Protein AF-A0A2D8HK46-F1 (afdb_monomer)

Nearest PDB structures (foldseek):
  6yfr-assembly1_AA  TM=3.049E-01  e=5.863E-01  Leviviridae sp.
  8uej-assembly1_IN  TM=2.155E-01  e=6.582E-01  Caulobacter phage phiCb5
  6yf9-assembly1_AA  TM=3.287E-01  e=8.888E+00  Leviviridae sp.
  6h04-assembly1_C  TM=1.897E-01  e=7.917E+00  Homo sapiens

Sequence (219 aa):
MTADGETSIFAPSNRLPAGSLLRAKRVRVLKGIVAMQETGGDFARWINVERLGREPMTFDVVATESENAALAKSLDIEGVSDVHARGSLSRRGASGQIELTGRLTATATQACVVTLEPVSQAIDVEFTVFYTFDPGDLVIEEAEKVVGMEEPDLPELIVGSRLNLADMITEQIALALDPYPRSADAPELMDNEETLERAKQEQGVHKPFANLKDLMNKK

pLDDT: mean 77.02, std 22.99, range [28.77, 98.81]

Secondary structure (DSSP, 8-state):
---------------PPP-----------------------S---EEESTT--SSPEEEEEE--HHHHHHHHHHHTSSEEEEEEEEEEEEEETTTTEEEEEEEEEEEEEEE-TTT--EEEEEEEEEEEEEEES-GGGG--------TTPPPP-PPEE--TTEEEHHHHHHHHHHHHS-SS---TTSPP----HHHHHHHHHHS-S--TTTTHHHHHT--

Structure (mmCIF, N/CA/C/O backbone):
data_AF-A0A2D8HK46-F1
#
_entry.id   AF-A0A2D8HK46-F1
#
loop_
_atom_site.group_PDB
_atom_site.id
_atom_site.type_symbol
_atom_site.label_atom_id
_atom_site.label_alt_id
_atom_site.label_comp_id
_atom_site.label_asym_id
_atom_site.label_entity_id
_atom_site.label_seq_id
_atom_site.pdbx_PDB_ins_code
_atom_site.Cartn_x
_atom_site.Cartn_y
_atom_site.Cartn_z
_atom_site.occupancy
_atom_site.B_iso_or_equiv
_atom_site.auth_seq_id
_atom_site.auth_comp_id
_atom_site.auth_asym_id
_atom_site.auth_atom_id
_atom_site.pdbx_PDB_model_num
ATOM 1 N N . MET A 1 1 ? 49.987 -40.503 -64.692 1.00 38.31 1 MET A N 1
ATOM 2 C CA . MET A 1 1 ? 51.332 -40.324 -64.108 1.00 38.31 1 MET A CA 1
ATOM 3 C C . MET A 1 1 ? 51.099 -39.690 -62.744 1.00 38.31 1 MET A C 1
ATOM 5 O O . MET A 1 1 ? 50.661 -38.551 -62.723 1.00 38.31 1 MET A O 1
ATOM 9 N N . THR A 1 2 ? 50.915 -40.500 -61.689 1.00 35.94 2 THR A N 1
ATOM 10 C CA . THR A 1 2 ? 51.974 -40.961 -60.742 1.00 35.94 2 THR A CA 1
ATOM 11 C C . THR A 1 2 ? 52.621 -39.751 -60.056 1.00 35.94 2 THR A C 1
ATOM 13 O O . THR A 1 2 ? 53.083 -38.870 -60.767 1.00 35.94 2 THR A O 1
ATOM 16 N N . ALA A 1 3 ? 52.700 -39.596 -58.736 1.00 40.16 3 ALA A N 1
ATOM 17 C CA . ALA A 1 3 ? 52.794 -40.526 -57.604 1.00 40.16 3 ALA A CA 1
ATOM 18 C C . ALA A 1 3 ? 52.430 -39.711 -56.323 1.00 40.16 3 ALA A C 1
ATOM 20 O O . ALA A 1 3 ? 52.555 -38.487 -56.349 1.00 40.16 3 ALA A O 1
ATOM 21 N N . ASP A 1 4 ? 51.721 -40.247 -55.328 1.00 38.09 4 ASP A N 1
ATOM 22 C CA . ASP A 1 4 ? 52.190 -41.017 -54.152 1.00 38.09 4 ASP A CA 1
ATOM 23 C C . ASP A 1 4 ? 52.979 -40.222 -53.091 1.00 38.09 4 ASP A C 1
ATOM 25 O O . ASP A 1 4 ? 53.887 -39.459 -53.409 1.00 38.09 4 ASP A O 1
ATOM 29 N N . GLY A 1 5 ? 52.663 -40.512 -51.820 1.00 36.12 5 GLY A N 1
ATOM 30 C CA . GLY A 1 5 ? 53.528 -40.309 -50.647 1.00 36.12 5 GLY A CA 1
ATOM 31 C C . GLY A 1 5 ? 52.865 -39.481 -49.535 1.00 36.12 5 GLY A C 1
ATOM 32 O O . GLY A 1 5 ? 52.743 -38.273 -49.686 1.00 36.12 5 GLY A O 1
ATOM 33 N N . GLU A 1 6 ? 52.250 -40.073 -48.497 1.00 38.44 6 GLU A N 1
ATOM 34 C CA . GLU A 1 6 ? 52.899 -40.586 -47.259 1.00 38.44 6 GLU A CA 1
ATOM 35 C C . GLU A 1 6 ? 53.514 -39.456 -46.396 1.00 38.44 6 GLU A C 1
ATOM 37 O O . GLU A 1 6 ? 54.125 -38.547 -46.931 1.00 38.44 6 GLU A O 1
ATOM 42 N N . THR A 1 7 ? 53.487 -39.378 -45.062 1.00 35.53 7 THR A N 1
ATOM 43 C CA . THR A 1 7 ? 52.983 -40.170 -43.932 1.00 35.53 7 THR A CA 1
ATOM 44 C C . THR A 1 7 ? 53.196 -39.294 -42.676 1.00 35.53 7 THR A C 1
ATOM 46 O O . THR A 1 7 ? 54.184 -38.579 -42.601 1.00 35.53 7 THR A O 1
ATOM 49 N N . SER A 1 8 ? 52.246 -39.348 -41.734 1.00 36.22 8 SER A N 1
ATOM 50 C CA . SER A 1 8 ? 52.332 -39.301 -40.254 1.00 36.22 8 SER A CA 1
ATOM 51 C C . SER A 1 8 ? 53.489 -38.597 -39.482 1.00 36.22 8 SER A C 1
ATOM 53 O O . SER A 1 8 ? 54.648 -38.571 -39.872 1.00 36.22 8 SER A O 1
ATOM 55 N N . ILE A 1 9 ? 53.141 -38.288 -38.220 1.00 36.06 9 ILE A N 1
ATOM 56 C CA . ILE A 1 9 ? 53.966 -38.122 -37.002 1.00 36.06 9 ILE A CA 1
ATOM 57 C C . ILE A 1 9 ? 54.405 -36.677 -36.682 1.00 36.06 9 ILE A C 1
ATOM 59 O O . ILE A 1 9 ? 55.275 -36.125 -37.338 1.00 36.06 9 ILE A O 1
ATOM 63 N N . PHE A 1 10 ? 53.824 -36.079 -35.627 1.00 34.66 10 PHE A N 1
ATOM 64 C CA . PHE A 1 10 ? 54.515 -35.655 -34.387 1.00 34.66 10 PHE A CA 1
ATOM 65 C C . PHE A 1 10 ? 53.593 -34.791 -33.501 1.00 34.66 10 PHE A C 1
ATOM 67 O O . PHE A 1 10 ? 53.283 -33.646 -33.813 1.00 34.66 10 PHE A O 1
ATOM 74 N N . ALA A 1 11 ? 53.206 -35.336 -32.344 1.00 44.12 11 ALA A N 1
ATOM 75 C CA . ALA A 1 11 ? 52.912 -34.546 -31.149 1.00 44.12 11 ALA A CA 1
ATOM 76 C C . ALA A 1 11 ? 54.220 -34.380 -30.358 1.00 44.12 11 ALA A C 1
ATOM 78 O O . ALA A 1 11 ? 55.050 -35.294 -30.362 1.00 44.12 11 ALA A O 1
ATOM 79 N N . PRO A 1 12 ? 54.404 -33.263 -29.638 1.00 39.34 12 PRO A N 1
ATOM 80 C CA . PRO A 1 12 ? 54.491 -33.435 -28.189 1.00 39.34 12 PRO A CA 1
ATOM 81 C C . PRO A 1 12 ? 53.810 -32.326 -27.369 1.00 39.34 12 PRO A C 1
ATOM 83 O O . PRO A 1 12 ? 54.011 -31.134 -27.575 1.00 39.34 12 PRO A O 1
ATOM 86 N N . SER A 1 13 ? 53.038 -32.785 -26.380 1.00 38.62 13 SER A N 1
ATOM 87 C CA . SER A 1 13 ? 52.997 -32.315 -24.987 1.00 38.62 13 SER A CA 1
ATOM 88 C C . SER A 1 13 ? 53.655 -30.959 -24.696 1.00 38.62 13 SER A C 1
ATOM 90 O O . SER A 1 13 ? 54.875 -30.897 -24.535 1.00 38.62 13 SER A O 1
ATOM 92 N N . ASN A 1 14 ? 52.842 -29.924 -24.446 1.00 35.56 14 ASN A N 1
ATOM 93 C CA . ASN A 1 14 ? 53.301 -28.737 -23.731 1.00 35.56 14 ASN A CA 1
ATOM 94 C C . ASN A 1 14 ? 52.725 -28.709 -22.307 1.00 35.56 14 ASN A C 1
ATOM 96 O O . ASN A 1 14 ? 51.516 -28.633 -22.086 1.00 35.56 14 ASN A O 1
ATOM 100 N N . ARG A 1 15 ? 53.642 -28.838 -21.351 1.00 37.19 15 ARG A N 1
ATOM 101 C CA . ARG A 1 15 ? 53.450 -28.883 -19.903 1.00 37.19 15 ARG A CA 1
ATOM 102 C C . ARG A 1 15 ? 53.551 -27.441 -19.395 1.00 37.19 15 ARG A C 1
ATOM 104 O O . ARG A 1 15 ? 54.612 -26.839 -19.510 1.00 37.19 15 ARG A O 1
ATOM 111 N N . LEU A 1 16 ? 52.468 -26.879 -18.855 1.00 43.03 16 LEU A N 1
ATOM 112 C CA . LEU A 1 16 ? 52.499 -25.551 -18.226 1.00 43.03 16 LEU A CA 1
ATOM 113 C C . LEU A 1 16 ? 53.170 -25.627 -16.839 1.00 43.03 16 LEU A C 1
ATOM 115 O O . LEU A 1 16 ? 52.930 -26.595 -16.110 1.00 43.03 16 LEU A O 1
ATOM 119 N N . PRO A 1 17 ? 54.007 -24.644 -16.458 1.00 39.22 17 PRO A N 1
ATOM 120 C CA . PRO A 1 17 ? 54.694 -24.644 -15.174 1.00 39.22 17 PRO A CA 1
ATOM 121 C C . PRO A 1 17 ? 53.786 -24.189 -14.025 1.00 39.22 17 PRO A C 1
ATOM 123 O O . PRO A 1 17 ? 52.899 -23.350 -14.175 1.00 39.22 17 PRO A O 1
ATOM 126 N N . ALA A 1 18 ? 54.062 -24.759 -12.854 1.00 35.81 18 ALA A N 1
ATOM 127 C CA . ALA A 1 18 ? 53.462 -24.420 -11.577 1.00 35.81 18 ALA A CA 1
ATOM 128 C C . ALA A 1 18 ? 54.089 -23.153 -10.972 1.00 35.81 18 ALA A C 1
ATOM 130 O O . ALA A 1 18 ? 55.307 -22.991 -11.005 1.00 35.81 18 ALA A O 1
ATOM 131 N N . GLY A 1 19 ? 53.260 -22.334 -10.316 1.00 31.84 19 GLY A N 1
ATOM 132 C CA . GLY A 1 19 ? 53.704 -21.422 -9.260 1.00 31.84 19 GLY A CA 1
ATOM 133 C C . GLY A 1 19 ? 53.183 -19.992 -9.374 1.00 31.84 19 GLY A C 1
ATOM 134 O O . GLY A 1 19 ? 53.752 -19.188 -10.097 1.00 31.84 19 GLY A O 1
ATOM 135 N N . SER A 1 20 ? 52.144 -19.668 -8.599 1.00 33.91 20 SER A N 1
ATOM 136 C CA . SER A 1 20 ? 52.049 -18.441 -7.786 1.00 33.91 20 SER A CA 1
ATOM 137 C C . SER A 1 20 ? 50.642 -18.339 -7.192 1.00 33.91 20 SER A C 1
ATOM 139 O O . SER A 1 20 ? 49.647 -18.127 -7.883 1.00 33.91 20 SER A O 1
ATOM 141 N N . LEU A 1 21 ? 50.571 -18.564 -5.883 1.00 39.75 21 LEU A N 1
ATOM 142 C CA . LEU A 1 21 ? 49.376 -18.495 -5.055 1.00 39.75 21 LEU A CA 1
ATOM 143 C C . LEU A 1 21 ? 48.976 -17.031 -4.828 1.00 39.75 21 LEU A C 1
ATOM 145 O O . LEU A 1 21 ? 49.412 -16.411 -3.861 1.00 39.75 21 LEU A O 1
ATOM 149 N N . LEU A 1 22 ? 48.080 -16.500 -5.656 1.00 36.50 22 LEU A N 1
ATOM 150 C CA . LEU A 1 22 ? 47.255 -15.358 -5.268 1.00 36.50 22 LEU A CA 1
ATOM 151 C C . LEU A 1 22 ? 45.950 -15.905 -4.696 1.00 36.50 22 LEU A C 1
ATOM 153 O O . LEU A 1 22 ? 45.099 -16.442 -5.403 1.00 36.50 22 LEU A O 1
ATOM 157 N N . ARG A 1 23 ? 45.829 -15.821 -3.367 1.00 34.81 23 ARG A N 1
ATOM 158 C CA . ARG A 1 23 ? 44.601 -16.121 -2.628 1.00 34.81 23 ARG A CA 1
ATOM 159 C C . ARG A 1 23 ? 43.482 -15.214 -3.141 1.00 34.81 23 ARG A C 1
ATOM 161 O O . ARG A 1 23 ? 43.312 -14.103 -2.647 1.00 34.81 23 ARG A O 1
ATOM 168 N N . ALA A 1 24 ? 42.680 -15.708 -4.078 1.00 34.72 24 ALA A N 1
ATOM 169 C CA . ALA A 1 24 ? 41.354 -15.168 -4.309 1.00 34.72 24 ALA A CA 1
ATOM 170 C C . ALA A 1 24 ? 40.577 -15.341 -2.998 1.00 34.72 24 ALA A C 1
ATOM 172 O O . ALA A 1 24 ? 40.259 -16.465 -2.591 1.00 34.72 24 ALA A O 1
ATOM 173 N N . LYS A 1 25 ? 40.327 -14.235 -2.286 1.00 34.78 25 LYS A N 1
ATOM 174 C CA . LYS A 1 25 ? 39.329 -14.215 -1.218 1.00 34.78 25 LYS A CA 1
ATOM 175 C C . LYS A 1 25 ? 38.025 -14.655 -1.872 1.00 34.78 25 LYS A C 1
ATOM 177 O O . LYS A 1 25 ? 37.414 -13.895 -2.614 1.00 34.78 25 LYS A O 1
ATOM 182 N N . ARG A 1 26 ? 37.632 -15.908 -1.634 1.00 34.34 26 ARG A N 1
ATOM 183 C CA . ARG A 1 26 ? 36.284 -16.388 -1.917 1.00 34.34 26 ARG A CA 1
ATOM 184 C C . ARG A 1 26 ? 35.349 -15.481 -1.130 1.00 34.34 26 ARG A C 1
ATOM 186 O O . ARG A 1 26 ? 35.207 -15.661 0.080 1.00 34.34 26 ARG A O 1
ATOM 193 N N . VAL A 1 27 ? 34.754 -14.500 -1.803 1.00 29.61 27 VAL A N 1
ATOM 194 C CA . VAL A 1 27 ? 33.532 -13.868 -1.321 1.00 29.61 27 VAL A CA 1
ATOM 195 C C . VAL A 1 27 ? 32.532 -15.006 -1.281 1.00 29.61 27 VAL A C 1
ATOM 197 O O . VAL A 1 27 ? 32.091 -15.533 -2.301 1.00 29.61 27 VAL A O 1
ATOM 200 N N . ARG A 1 28 ? 32.321 -15.508 -0.070 1.00 30.62 28 ARG A N 1
ATOM 201 C CA . ARG A 1 28 ? 31.308 -16.500 0.220 1.00 30.62 28 ARG A CA 1
ATOM 202 C C . ARG A 1 28 ? 30.005 -15.741 0.020 1.00 30.62 28 ARG A C 1
ATOM 204 O O . ARG A 1 28 ? 29.571 -15.050 0.932 1.00 30.62 28 ARG A O 1
ATOM 211 N N . VAL A 1 29 ? 29.456 -15.798 -1.194 1.00 31.19 29 VAL A N 1
ATOM 212 C CA . VAL A 1 29 ? 28.075 -15.396 -1.449 1.00 31.19 29 VAL A CA 1
ATOM 213 C C . VAL A 1 29 ? 27.265 -16.316 -0.557 1.00 31.19 29 VAL A C 1
ATOM 215 O O . VAL A 1 29 ? 27.129 -17.513 -0.827 1.00 31.19 29 VAL A O 1
ATOM 218 N N . LEU A 1 30 ? 26.894 -15.793 0.612 1.00 31.38 30 LEU A N 1
ATOM 219 C CA . LEU A 1 30 ? 25.947 -16.436 1.492 1.00 31.38 30 LEU A CA 1
ATOM 220 C C . LEU A 1 30 ? 24.748 -16.712 0.607 1.00 31.38 30 LEU A C 1
ATOM 222 O O . LEU A 1 30 ? 24.157 -15.801 0.036 1.00 31.38 30 LEU A O 1
ATOM 226 N N . LYS A 1 31 ? 24.462 -17.999 0.443 1.00 31.70 31 LYS A N 1
ATOM 227 C CA . LYS A 1 31 ? 23.262 -18.521 -0.187 1.00 31.70 31 LYS A CA 1
ATOM 228 C C . LYS A 1 31 ? 22.091 -18.197 0.747 1.00 31.70 31 LYS A C 1
ATOM 230 O O . LYS A 1 31 ? 21.474 -19.088 1.311 1.00 31.70 31 LYS A O 1
ATOM 235 N N . GLY A 1 32 ? 21.861 -16.908 0.978 1.00 30.00 32 GLY A N 1
ATOM 236 C CA . GLY A 1 32 ? 20.582 -16.378 1.380 1.00 30.00 32 GLY A CA 1
ATOM 237 C C . GLY A 1 32 ? 19.757 -16.446 0.118 1.00 30.00 32 GLY A C 1
ATOM 238 O O . GLY A 1 32 ? 19.835 -15.574 -0.739 1.00 30.00 32 GLY A O 1
ATOM 239 N N . ILE A 1 33 ? 19.056 -17.562 -0.041 1.00 34.00 33 ILE A N 1
ATOM 240 C CA . ILE A 1 33 ? 17.848 -17.583 -0.844 1.00 34.00 33 ILE A CA 1
ATOM 241 C C . ILE A 1 33 ? 16.990 -16.490 -0.209 1.00 34.00 33 ILE A C 1
ATOM 243 O O . ILE A 1 33 ? 16.380 -16.711 0.833 1.00 34.00 33 ILE A O 1
ATOM 247 N N . VAL A 1 34 ? 17.037 -15.282 -0.776 1.00 29.56 34 VAL A N 1
ATOM 248 C CA . VAL A 1 34 ? 15.910 -14.367 -0.692 1.00 29.56 34 VAL A CA 1
ATOM 249 C C . VAL A 1 34 ? 14.817 -15.171 -1.361 1.00 29.56 34 VAL A C 1
ATOM 251 O O . VAL A 1 34 ? 14.805 -15.333 -2.581 1.00 29.56 34 VAL A O 1
ATOM 254 N N . ALA A 1 35 ? 14.008 -15.838 -0.541 1.00 28.77 35 ALA A N 1
ATOM 255 C CA . ALA A 1 35 ? 12.724 -16.303 -0.991 1.00 28.77 35 ALA A CA 1
ATOM 256 C C . ALA A 1 35 ? 12.050 -15.025 -1.475 1.00 28.77 35 ALA A C 1
ATOM 258 O O . ALA A 1 35 ? 11.643 -14.199 -0.664 1.00 28.77 35 ALA A O 1
ATOM 259 N N . MET A 1 36 ? 12.048 -14.822 -2.792 1.00 33.69 36 MET A N 1
ATOM 260 C CA . MET A 1 36 ? 11.069 -13.964 -3.421 1.00 33.69 36 MET A CA 1
ATOM 261 C C . MET A 1 36 ? 9.753 -14.642 -3.079 1.00 33.69 36 MET A C 1
ATOM 263 O O . MET A 1 36 ? 9.334 -15.593 -3.736 1.00 33.69 36 MET A O 1
ATOM 267 N N . GLN A 1 37 ? 9.198 -14.287 -1.923 1.00 35.50 37 GLN A N 1
ATOM 268 C CA . GLN A 1 37 ? 7.799 -14.532 -1.695 1.00 35.50 37 GLN A CA 1
ATOM 269 C C . GLN A 1 37 ? 7.144 -13.723 -2.800 1.00 35.50 37 GLN A C 1
ATOM 271 O O . GLN A 1 37 ? 7.335 -12.515 -2.882 1.00 35.50 37 GLN A O 1
ATOM 276 N N . GLU A 1 38 ? 6.500 -14.418 -3.727 1.00 44.34 38 GLU A N 1
ATOM 277 C CA . GLU A 1 38 ? 5.537 -13.814 -4.630 1.00 44.34 38 GLU A CA 1
ATOM 278 C C . GLU A 1 38 ? 4.463 -13.210 -3.706 1.00 44.34 38 GLU A C 1
ATOM 280 O O . GLU A 1 38 ? 3.526 -13.893 -3.302 1.00 44.34 38 GLU A O 1
ATOM 285 N N . THR A 1 39 ? 4.672 -11.974 -3.241 1.00 44.03 39 THR A N 1
ATOM 286 C CA . THR A 1 39 ? 3.767 -11.245 -2.335 1.00 44.03 39 THR A CA 1
ATOM 287 C C . THR A 1 39 ? 2.521 -10.755 -3.055 1.00 44.03 39 THR A C 1
ATOM 289 O O . THR A 1 39 ? 1.600 -10.249 -2.424 1.00 44.03 39 THR A O 1
ATOM 292 N N . GLY A 1 40 ? 2.424 -11.021 -4.358 1.00 44.97 40 GLY A N 1
ATOM 293 C CA . GLY A 1 40 ? 1.153 -11.095 -5.048 1.00 44.97 40 GLY A CA 1
ATOM 294 C C . GLY A 1 40 ? 0.381 -12.319 -4.569 1.00 44.97 40 GLY A C 1
ATOM 295 O O . GLY A 1 40 ? 0.390 -13.356 -5.230 1.00 44.97 40 GLY A O 1
ATOM 296 N N . GLY A 1 41 ? -0.319 -12.188 -3.438 1.00 56.56 41 GLY A N 1
ATOM 297 C CA . GLY A 1 41 ? -1.524 -12.978 -3.185 1.00 56.56 41 GLY A CA 1
ATOM 298 C C . GLY A 1 41 ? -2.538 -12.795 -4.325 1.00 56.56 41 GLY A C 1
ATOM 299 O O . GLY A 1 41 ? -2.213 -12.285 -5.394 1.00 56.56 41 GLY A O 1
ATOM 300 N N . ASP A 1 42 ? -3.798 -13.164 -4.113 1.00 69.62 42 ASP A N 1
ATOM 301 C CA . ASP A 1 42 ? -4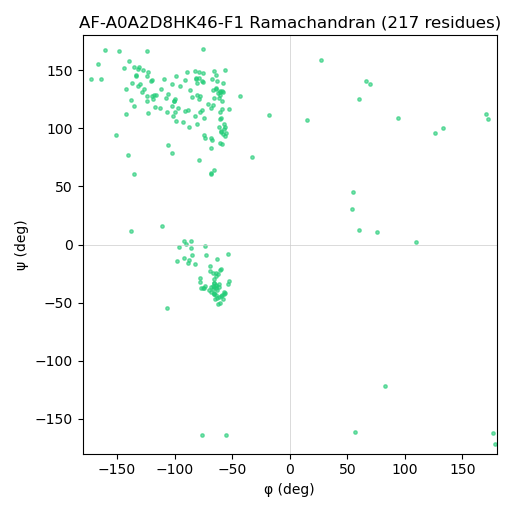.842 -13.135 -5.157 1.00 69.62 42 ASP A CA 1
ATOM 302 C C . ASP A 1 42 ? -5.026 -11.770 -5.884 1.00 69.62 42 ASP A C 1
ATOM 304 O O . ASP A 1 42 ? -5.703 -11.703 -6.909 1.00 69.62 42 ASP A O 1
ATOM 308 N N . PHE A 1 43 ? -4.373 -10.697 -5.416 1.00 81.12 43 PHE A N 1
ATOM 309 C CA . PHE A 1 43 ? -4.215 -9.397 -6.066 1.00 81.12 43 PHE A CA 1
ATOM 310 C C . PHE A 1 43 ? -2.790 -9.195 -6.629 1.00 81.12 43 PHE A C 1
ATOM 312 O O . PHE A 1 43 ? -1.939 -8.598 -5.979 1.00 81.12 43 PHE A O 1
ATOM 319 N N . ALA A 1 44 ? -2.507 -9.663 -7.850 1.00 88.06 44 ALA A N 1
ATOM 320 C CA . ALA A 1 44 ? -1.244 -9.380 -8.552 1.00 88.06 44 ALA A CA 1
ATOM 321 C C . ALA A 1 44 ? -1.493 -8.668 -9.890 1.00 88.06 44 ALA A C 1
ATOM 323 O O . ALA A 1 44 ? -2.439 -8.994 -10.617 1.00 88.06 44 ALA A O 1
ATOM 324 N N . ARG A 1 45 ? -0.643 -7.694 -10.236 1.00 91.50 45 ARG A N 1
ATOM 325 C CA . ARG A 1 45 ? -0.735 -6.873 -11.458 1.00 91.50 45 ARG A CA 1
ATOM 326 C C . ARG A 1 45 ? 0.655 -6.635 -12.052 1.00 91.50 45 ARG A C 1
ATOM 328 O O . ARG A 1 45 ? 1.239 -5.564 -11.918 1.00 91.50 45 ARG A O 1
ATOM 335 N N . TRP A 1 46 ? 1.185 -7.657 -12.718 1.00 93.12 46 TRP A N 1
ATOM 336 C CA . TRP A 1 46 ? 2.531 -7.627 -13.290 1.00 93.12 46 TRP A CA 1
ATOM 337 C C . TRP A 1 46 ? 2.615 -6.836 -14.599 1.00 93.12 46 TRP A C 1
ATOM 339 O O . TRP A 1 46 ? 1.929 -7.145 -15.574 1.00 93.12 46 TRP A O 1
ATOM 349 N N . ILE A 1 47 ? 3.550 -5.890 -14.660 1.00 92.06 47 ILE A N 1
ATOM 350 C CA . ILE A 1 47 ? 3.925 -5.144 -15.864 1.00 92.06 47 ILE A CA 1
ATOM 351 C C . ILE A 1 47 ? 5.371 -5.467 -16.209 1.00 92.06 47 ILE A C 1
ATOM 353 O O . ILE A 1 47 ? 6.255 -5.337 -15.369 1.00 92.06 47 ILE A O 1
ATOM 357 N N . ASN A 1 48 ? 5.634 -5.861 -17.458 1.00 92.31 48 ASN A N 1
ATOM 358 C CA . ASN A 1 48 ? 7.003 -5.986 -17.951 1.00 92.31 48 ASN A CA 1
ATOM 359 C C . ASN A 1 48 ? 7.535 -4.603 -18.348 1.00 92.31 48 ASN A C 1
ATOM 361 O O . ASN A 1 48 ? 7.185 -4.075 -19.404 1.00 92.31 48 ASN A O 1
ATOM 365 N N . VAL A 1 49 ? 8.391 -4.045 -17.499 1.00 91.19 49 VAL A N 1
ATOM 366 C CA . VAL A 1 49 ? 8.936 -2.690 -17.652 1.00 91.19 49 VAL A CA 1
ATOM 367 C C . VAL A 1 49 ? 10.215 -2.648 -18.488 1.00 91.19 49 VAL A C 1
ATOM 369 O O . VAL A 1 49 ? 10.566 -1.602 -19.027 1.00 91.19 49 VAL A O 1
ATOM 372 N N . GLU A 1 50 ? 10.867 -3.791 -18.713 1.00 87.12 50 GLU A N 1
ATOM 373 C CA . GLU A 1 50 ? 11.960 -3.904 -19.690 1.00 87.12 50 GLU A CA 1
ATOM 374 C C . GLU A 1 50 ? 11.463 -3.574 -21.107 1.00 87.12 50 GLU A C 1
ATOM 376 O O . GLU A 1 50 ? 12.137 -2.892 -21.879 1.00 87.12 50 GLU A O 1
ATOM 381 N N . ARG A 1 51 ? 10.228 -3.979 -21.423 1.00 86.88 51 ARG A N 1
ATOM 382 C CA . ARG A 1 51 ? 9.570 -3.718 -22.710 1.00 86.88 51 ARG A CA 1
ATOM 383 C C . ARG A 1 51 ? 8.852 -2.371 -22.784 1.00 86.88 51 ARG A C 1
ATOM 385 O O . ARG A 1 51 ? 8.222 -2.100 -23.807 1.00 86.88 51 ARG A O 1
ATOM 392 N N . LEU A 1 52 ? 8.934 -1.539 -21.743 1.00 89.94 52 LEU A N 1
ATOM 393 C CA . LEU A 1 52 ? 8.335 -0.209 -21.762 1.00 89.94 52 LEU A CA 1
ATOM 394 C C . LEU A 1 52 ? 8.969 0.624 -22.885 1.00 89.94 52 LEU A C 1
ATOM 396 O O . LEU A 1 52 ? 10.196 0.716 -22.986 1.00 89.94 52 LEU A O 1
ATOM 400 N N . GLY A 1 53 ? 8.124 1.182 -23.753 1.00 87.62 53 GLY A N 1
ATOM 401 C CA . GLY A 1 53 ? 8.543 2.002 -24.885 1.00 87.62 53 GLY A CA 1
ATOM 402 C C . GLY A 1 53 ? 8.965 3.416 -24.477 1.00 87.62 53 GLY A C 1
ATOM 403 O O . GLY A 1 53 ? 9.225 3.700 -23.311 1.00 87.62 53 GLY A O 1
ATOM 404 N N . ARG A 1 54 ? 9.046 4.313 -25.468 1.00 86.94 54 ARG A N 1
ATOM 405 C CA . ARG A 1 54 ? 9.252 5.754 -25.224 1.00 86.94 54 ARG A CA 1
ATOM 406 C C . ARG A 1 54 ? 7.976 6.461 -24.778 1.00 86.94 54 ARG A C 1
ATOM 408 O O . ARG A 1 54 ? 8.058 7.413 -24.016 1.00 86.94 54 ARG A O 1
ATOM 415 N N . GLU A 1 55 ? 6.833 5.997 -25.270 1.00 90.69 55 GLU A N 1
ATOM 416 C CA . GLU A 1 55 ? 5.535 6.535 -24.877 1.00 90.69 55 GLU A CA 1
ATOM 417 C C . GLU A 1 55 ? 5.148 6.027 -23.482 1.00 90.69 55 GLU A C 1
ATOM 419 O O . GLU A 1 55 ? 5.387 4.847 -23.188 1.00 90.69 55 GLU A O 1
ATOM 424 N N . PRO A 1 56 ? 4.538 6.875 -22.635 1.00 92.81 56 PRO A N 1
ATOM 425 C CA . PRO A 1 56 ? 4.020 6.450 -21.344 1.00 92.81 56 PRO A CA 1
ATOM 426 C C . PRO A 1 56 ? 2.986 5.324 -21.479 1.00 92.81 56 PRO A C 1
ATOM 428 O O . PRO A 1 56 ? 2.110 5.356 -22.344 1.00 92.81 56 PRO A O 1
ATOM 431 N N . MET A 1 57 ? 3.058 4.340 -20.586 1.00 95.19 57 MET A N 1
ATOM 432 C CA . MET A 1 57 ? 2.046 3.296 -20.433 1.00 95.19 57 MET A CA 1
ATOM 433 C C . MET A 1 57 ? 1.106 3.676 -19.296 1.00 95.19 57 MET A C 1
ATOM 435 O O . MET A 1 57 ? 1.530 3.751 -18.148 1.00 95.19 57 MET A O 1
ATOM 439 N N . THR A 1 58 ? -0.174 3.876 -19.589 1.00 97.00 58 THR A N 1
ATOM 440 C CA . THR A 1 58 ? -1.189 4.144 -18.561 1.00 97.00 58 THR A CA 1
ATOM 441 C C . THR A 1 58 ? -1.695 2.856 -17.917 1.00 97.00 58 THR A C 1
ATOM 443 O O . THR A 1 58 ? -1.802 1.829 -18.591 1.00 97.00 58 THR A O 1
ATOM 446 N N . PHE A 1 59 ? -2.087 2.924 -16.648 1.00 96.12 59 PHE A N 1
ATOM 447 C CA . PHE A 1 59 ? -2.778 1.845 -15.945 1.00 96.12 59 PHE A CA 1
ATOM 448 C C . PHE A 1 59 ? -4.024 2.354 -15.217 1.00 96.12 59 PHE A C 1
ATOM 450 O O . PHE A 1 59 ? -4.101 3.515 -14.812 1.00 96.12 59 PHE A O 1
ATOM 457 N N . ASP A 1 60 ? -4.985 1.450 -15.050 1.00 97.44 60 ASP A N 1
ATOM 458 C CA . ASP A 1 60 ? -6.212 1.645 -14.284 1.00 97.44 60 ASP A CA 1
ATOM 459 C C . ASP A 1 60 ? -6.528 0.327 -13.568 1.00 97.44 60 ASP A C 1
ATOM 461 O O . ASP A 1 60 ? -6.746 -0.704 -14.212 1.00 97.44 60 ASP A O 1
ATOM 465 N N . VAL A 1 61 ? -6.433 0.333 -12.241 1.00 97.38 61 VAL A N 1
ATOM 466 C CA . VAL A 1 61 ? -6.578 -0.845 -11.386 1.00 97.38 61 VAL A CA 1
ATOM 467 C C . VAL A 1 61 ? -7.687 -0.586 -10.382 1.00 97.38 61 VAL A C 1
ATOM 469 O O . VAL A 1 61 ? -7.530 0.231 -9.480 1.00 97.38 61 VAL A O 1
ATOM 472 N N . VAL A 1 62 ? -8.780 -1.331 -10.515 1.00 97.56 62 VAL A N 1
ATOM 473 C CA . VAL A 1 62 ? -9.859 -1.412 -9.524 1.00 97.56 62 VAL A CA 1
ATOM 474 C C . VAL A 1 62 ? -9.769 -2.776 -8.851 1.00 97.56 62 VAL A C 1
ATOM 476 O O . VAL A 1 62 ? -9.733 -3.797 -9.548 1.00 97.56 62 VAL A O 1
ATOM 479 N N . ALA A 1 63 ? -9.698 -2.803 -7.522 1.00 96.25 63 ALA A N 1
ATOM 480 C CA . ALA A 1 63 ? -9.678 -4.055 -6.775 1.00 96.25 63 ALA A CA 1
ATOM 481 C C . ALA A 1 63 ? -11.094 -4.625 -6.624 1.00 96.25 63 ALA A C 1
ATOM 483 O O . ALA A 1 63 ? -12.064 -3.911 -6.362 1.00 96.25 63 ALA A O 1
ATOM 484 N N . THR A 1 64 ? -11.210 -5.938 -6.779 1.00 96.38 64 THR A N 1
ATOM 485 C CA . THR A 1 64 ? -12.425 -6.692 -6.454 1.00 96.38 64 THR A CA 1
ATOM 486 C C . THR A 1 64 ? -12.588 -6.857 -4.943 1.00 96.38 64 THR A C 1
ATOM 488 O O . THR A 1 64 ? -11.655 -6.650 -4.173 1.00 96.38 64 THR A O 1
ATOM 491 N N . GLU A 1 65 ? -13.763 -7.300 -4.498 1.00 94.88 65 GLU A N 1
ATOM 492 C CA . GLU A 1 65 ? -14.024 -7.581 -3.079 1.00 94.88 65 GLU A CA 1
ATOM 493 C C . GLU A 1 65 ? -13.047 -8.614 -2.485 1.00 94.88 65 GLU A C 1
ATOM 495 O O . GLU A 1 65 ? -12.532 -8.422 -1.385 1.00 94.88 65 GLU A O 1
ATOM 500 N N . SER A 1 66 ? -12.712 -9.671 -3.234 1.00 95.38 66 SER A N 1
ATOM 501 C CA . SER A 1 66 ? -11.716 -10.662 -2.804 1.00 95.38 66 SER A CA 1
ATOM 502 C C . SER A 1 66 ? -10.306 -10.082 -2.701 1.00 95.38 66 SER A C 1
ATOM 504 O O . SER A 1 66 ? -9.549 -10.447 -1.805 1.00 95.38 66 SER A O 1
ATOM 506 N N . GLU A 1 67 ? -9.946 -9.168 -3.601 1.00 95.81 67 GLU A N 1
ATOM 507 C CA . GLU A 1 67 ? -8.634 -8.515 -3.601 1.00 95.81 67 GLU A CA 1
ATOM 508 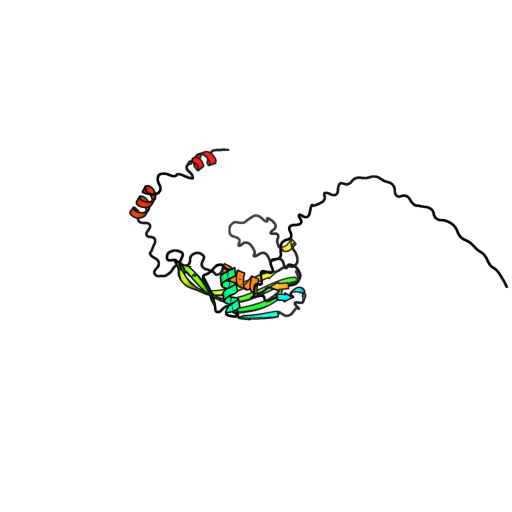C C . GLU A 1 67 ? -8.530 -7.479 -2.477 1.00 95.81 67 GLU A C 1
ATOM 510 O O . GLU A 1 67 ? -7.509 -7.413 -1.801 1.00 95.81 67 GLU A O 1
ATOM 515 N N . ASN A 1 68 ? -9.610 -6.750 -2.198 1.00 96.56 68 ASN A N 1
ATOM 516 C CA . ASN A 1 68 ? -9.739 -5.876 -1.033 1.00 96.56 68 ASN A CA 1
ATOM 517 C C . ASN A 1 68 ? -9.564 -6.648 0.285 1.00 96.56 68 ASN A C 1
ATOM 519 O O . ASN A 1 68 ? -8.828 -6.210 1.168 1.00 96.56 68 ASN A O 1
ATOM 523 N N . ALA A 1 69 ? -10.168 -7.834 0.403 1.00 95.12 69 ALA A N 1
ATOM 524 C CA . ALA A 1 69 ? -9.967 -8.703 1.561 1.00 95.12 69 ALA A CA 1
ATOM 525 C C . ALA A 1 69 ? -8.511 -9.196 1.678 1.00 95.12 69 ALA A C 1
ATOM 527 O O . ALA A 1 69 ? -7.969 -9.284 2.782 1.00 95.12 69 ALA A O 1
ATOM 528 N N . ALA A 1 70 ? -7.856 -9.493 0.550 1.00 94.62 70 ALA A N 1
ATOM 529 C CA . ALA A 1 70 ? -6.441 -9.854 0.530 1.00 94.62 70 ALA A CA 1
ATOM 530 C C . ALA A 1 70 ? -5.542 -8.679 0.957 1.00 94.62 70 ALA A C 1
ATOM 532 O O . ALA A 1 70 ? -4.624 -8.887 1.745 1.00 94.62 70 ALA A O 1
ATOM 533 N N . LEU A 1 71 ? -5.838 -7.457 0.502 1.00 95.56 71 LEU A N 1
ATOM 534 C CA . LEU A 1 71 ? -5.138 -6.233 0.905 1.00 95.56 71 LEU A CA 1
ATOM 535 C C . LEU A 1 71 ? -5.261 -5.977 2.408 1.00 95.56 71 LEU A C 1
ATOM 537 O O . LEU A 1 71 ? -4.243 -5.800 3.069 1.00 95.56 71 LEU A O 1
ATOM 541 N N . ALA A 1 72 ? -6.477 -6.026 2.959 1.00 96.31 72 ALA A N 1
ATOM 542 C CA . ALA A 1 72 ? -6.707 -5.847 4.394 1.00 96.31 72 ALA A CA 1
ATOM 543 C C . ALA A 1 72 ? -5.902 -6.853 5.230 1.00 96.31 72 ALA A C 1
ATOM 545 O O . ALA A 1 72 ? -5.269 -6.486 6.216 1.00 96.31 72 ALA A O 1
ATOM 546 N N . LYS A 1 73 ? -5.847 -8.114 4.779 1.00 95.56 73 LYS A N 1
ATOM 547 C CA . LYS A 1 73 ? -5.040 -9.159 5.415 1.00 95.56 73 LYS A CA 1
ATOM 548 C C . LYS A 1 73 ? -3.536 -8.892 5.316 1.00 95.56 73 LYS A C 1
ATOM 550 O O . LYS A 1 73 ? -2.828 -9.138 6.285 1.00 95.56 73 LYS A O 1
ATOM 555 N N . SER A 1 74 ? -3.039 -8.439 4.165 1.00 93.94 74 SER A N 1
ATOM 556 C CA . SER A 1 74 ? -1.617 -8.109 3.983 1.00 93.94 74 SER A CA 1
ATOM 557 C C . SER A 1 74 ? -1.185 -6.912 4.829 1.00 93.94 74 SER A C 1
ATOM 559 O O . SER A 1 74 ? -0.050 -6.879 5.294 1.00 93.94 74 SER A O 1
ATOM 561 N N . LEU A 1 75 ? -2.091 -5.954 5.033 1.00 95.81 75 LEU A N 1
ATOM 562 C CA . LEU A 1 75 ? -1.880 -4.749 5.836 1.00 95.81 75 LEU A CA 1
ATOM 563 C C . LEU A 1 75 ? -2.142 -4.955 7.337 1.00 95.81 75 LEU A C 1
ATOM 565 O O . LEU A 1 75 ? -1.833 -4.063 8.118 1.00 95.81 75 LEU A O 1
ATOM 569 N N . ASP A 1 76 ? -2.693 -6.108 7.732 1.00 96.00 76 ASP A N 1
ATOM 570 C CA . ASP A 1 76 ? -3.105 -6.425 9.108 1.00 96.00 76 ASP A CA 1
ATOM 571 C C . ASP A 1 76 ? -4.089 -5.397 9.705 1.00 96.00 76 ASP A C 1
ATOM 573 O O . ASP A 1 76 ? -3.950 -4.938 10.838 1.00 96.00 76 ASP A O 1
ATOM 577 N N . ILE A 1 77 ? -5.101 -5.017 8.917 1.00 97.44 77 ILE A N 1
ATOM 578 C CA . ILE A 1 77 ? -6.165 -4.084 9.318 1.00 97.44 77 ILE A CA 1
ATOM 579 C C . ILE A 1 77 ? -7.553 -4.709 9.152 1.00 97.44 77 ILE A C 1
ATOM 581 O O . ILE A 1 77 ? -7.715 -5.750 8.513 1.00 97.44 77 ILE A O 1
ATOM 585 N N . GLU A 1 78 ? -8.575 -4.079 9.735 1.00 97.56 78 GLU A N 1
ATOM 586 C CA . GLU A 1 78 ? -9.933 -4.637 9.756 1.00 97.56 78 GLU A CA 1
ATOM 587 C C . GLU A 1 78 ? -10.567 -4.708 8.365 1.00 97.56 78 GLU A C 1
ATOM 589 O O . GLU A 1 78 ? -11.313 -5.643 8.069 1.00 97.56 78 GLU A O 1
ATOM 594 N N . GLY A 1 79 ? -10.279 -3.729 7.506 1.00 97.75 79 GLY A N 1
ATOM 595 C CA . GLY A 1 79 ? -10.869 -3.680 6.179 1.00 97.75 79 GLY A CA 1
ATOM 596 C C . GLY A 1 79 ? -10.196 -2.698 5.235 1.00 97.75 79 GLY A C 1
ATOM 597 O O . GLY A 1 79 ? -9.596 -1.704 5.636 1.00 97.75 79 GLY A O 1
ATOM 598 N N . VAL A 1 80 ? -10.345 -2.993 3.949 1.00 98.12 80 VAL A N 1
ATOM 599 C CA . VAL A 1 80 ? -10.014 -2.115 2.829 1.00 98.12 80 VAL A CA 1
ATOM 600 C C . VAL A 1 80 ? -11.160 -2.228 1.834 1.00 98.12 80 VAL A C 1
ATOM 602 O O . VAL A 1 80 ? -11.690 -3.316 1.620 1.00 98.12 80 VAL A O 1
ATOM 605 N N . SER A 1 81 ? -11.574 -1.118 1.238 1.00 98.25 81 SER A N 1
ATOM 606 C CA . SER A 1 81 ? -12.620 -1.081 0.214 1.00 98.25 81 SER A CA 1
ATOM 607 C C . SER A 1 81 ? -12.372 0.049 -0.782 1.00 98.25 81 SER A C 1
ATOM 609 O O . SER A 1 81 ? -11.515 0.904 -0.560 1.00 98.25 81 SER A O 1
ATOM 611 N N . ASP A 1 82 ? -13.092 0.018 -1.905 1.00 97.81 82 ASP A N 1
ATOM 612 C CA . ASP A 1 82 ? -13.065 1.059 -2.942 1.00 97.81 82 ASP A CA 1
ATOM 613 C C . ASP A 1 82 ? -11.664 1.405 -3.482 1.00 97.81 82 ASP A C 1
ATOM 615 O O . ASP A 1 82 ? -11.407 2.536 -3.895 1.00 97.81 82 ASP A O 1
ATOM 619 N N . VAL A 1 83 ? -10.748 0.428 -3.499 1.00 98.56 83 VAL A N 1
ATOM 620 C CA . VAL A 1 83 ? -9.383 0.629 -4.000 1.00 98.56 83 VAL A CA 1
ATOM 621 C C . VAL A 1 83 ? -9.407 0.862 -5.506 1.00 98.56 83 VAL A C 1
ATOM 623 O O . VAL A 1 83 ? -9.761 -0.020 -6.297 1.00 98.56 83 VAL A O 1
ATOM 626 N N . HIS A 1 84 ? -8.962 2.053 -5.897 1.00 98.50 84 HIS A N 1
ATOM 627 C CA . HIS A 1 84 ? -8.780 2.468 -7.278 1.00 98.50 84 HIS A CA 1
ATOM 628 C C . HIS A 1 84 ? -7.445 3.188 -7.434 1.00 98.50 84 HIS A C 1
ATOM 630 O O . HIS A 1 84 ? -7.223 4.240 -6.840 1.00 98.50 84 HIS A O 1
ATOM 636 N N . ALA A 1 85 ? -6.565 2.641 -8.267 1.00 98.31 85 ALA A N 1
ATOM 637 C CA . ALA A 1 85 ? -5.291 3.254 -8.610 1.00 98.31 85 ALA A CA 1
ATOM 638 C C . ALA A 1 85 ? -5.219 3.512 -10.113 1.00 98.31 85 ALA A C 1
ATOM 640 O O . ALA A 1 85 ? -5.425 2.608 -10.927 1.00 98.31 85 ALA A O 1
ATOM 641 N N . ARG A 1 86 ? -4.896 4.746 -10.495 1.00 98.38 86 ARG A N 1
ATOM 642 C CA . ARG A 1 86 ? -4.713 5.143 -11.896 1.00 98.38 86 ARG A CA 1
ATOM 643 C C . ARG A 1 86 ? -3.451 5.952 -12.054 1.00 98.38 86 ARG A C 1
ATOM 645 O O . ARG A 1 86 ? -3.125 6.762 -11.192 1.00 98.38 86 ARG A O 1
ATOM 652 N N . GLY A 1 87 ? -2.779 5.778 -13.180 1.00 97.75 87 GLY A N 1
ATOM 653 C CA . GLY A 1 87 ? -1.512 6.451 -13.389 1.00 97.75 87 GLY A CA 1
ATOM 654 C C . GLY A 1 87 ? -0.830 6.082 -14.690 1.00 97.75 87 GLY A C 1
ATOM 655 O O . GLY A 1 87 ? -1.449 5.557 -15.621 1.00 97.75 87 GLY A O 1
ATOM 656 N N . SER A 1 88 ? 0.465 6.366 -14.748 1.00 96.94 88 SER A N 1
ATOM 657 C CA . SER A 1 88 ? 1.306 6.045 -15.889 1.00 96.94 88 SER A CA 1
ATOM 658 C C . SER A 1 88 ? 2.718 5.648 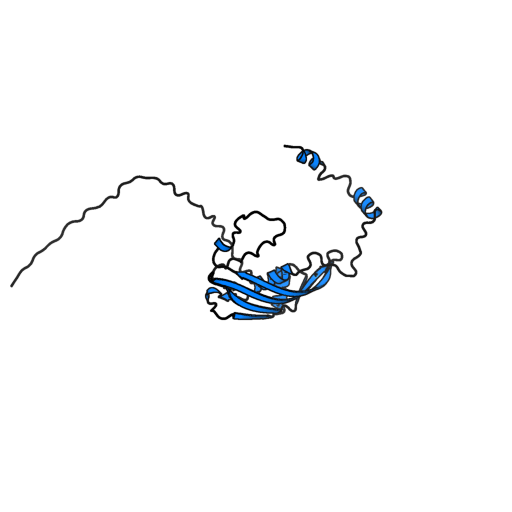-15.478 1.00 96.94 88 SER A C 1
ATOM 660 O O . SER A 1 88 ? 3.223 6.088 -14.451 1.00 96.94 88 SER A O 1
ATOM 662 N N . LEU A 1 89 ? 3.345 4.820 -16.308 1.00 96.19 89 LEU A N 1
ATOM 663 C CA . LEU A 1 89 ? 4.759 4.486 -16.249 1.00 96.19 89 LEU A CA 1
ATOM 664 C C . LEU A 1 89 ? 5.450 5.082 -17.468 1.00 96.19 89 LEU A C 1
ATOM 666 O O . LEU A 1 89 ? 4.987 4.896 -18.596 1.00 96.19 89 LEU A O 1
ATOM 670 N N . SER A 1 90 ? 6.585 5.738 -17.273 1.00 95.00 90 SER A N 1
ATOM 671 C CA . SER A 1 90 ? 7.393 6.275 -18.365 1.00 95.00 90 SER A CA 1
ATOM 672 C C . SER A 1 90 ? 8.883 6.072 -18.114 1.00 95.00 90 SER A C 1
ATOM 674 O O . SER A 1 90 ? 9.320 5.859 -16.984 1.00 95.00 90 SER A O 1
ATOM 676 N N . ARG A 1 91 ? 9.681 6.099 -19.186 1.00 93.06 91 ARG A N 1
ATOM 677 C CA . ARG A 1 91 ? 11.143 6.091 -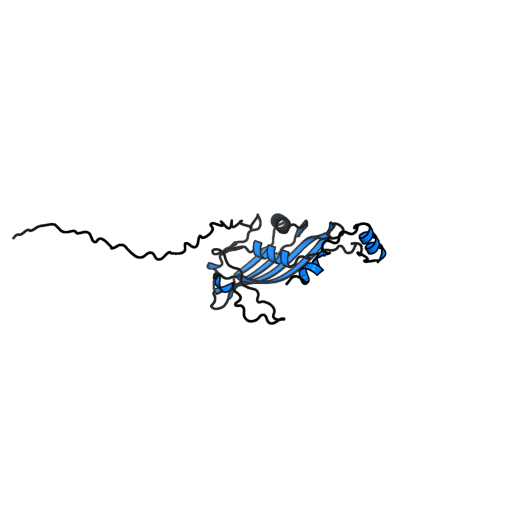19.071 1.00 93.06 91 ARG A CA 1
ATOM 678 C C . ARG A 1 91 ? 11.644 7.510 -18.856 1.00 93.06 91 ARG A C 1
ATOM 680 O O . ARG A 1 91 ? 11.378 8.387 -19.678 1.00 93.06 91 ARG A O 1
ATOM 687 N N . ARG A 1 92 ? 12.432 7.713 -17.804 1.00 86.69 92 ARG A N 1
ATOM 688 C CA . ARG A 1 92 ? 13.002 9.009 -17.452 1.00 86.69 92 ARG A CA 1
ATOM 689 C C . ARG A 1 92 ? 14.452 9.123 -17.916 1.00 86.69 92 ARG A C 1
ATOM 691 O O . ARG A 1 92 ? 15.311 8.322 -17.553 1.00 86.69 92 ARG A O 1
ATOM 698 N N . GLY A 1 93 ? 14.723 10.181 -18.681 1.00 78.06 93 GLY A N 1
ATOM 699 C CA . GLY A 1 93 ? 16.076 10.626 -19.021 1.00 78.06 93 GLY A CA 1
ATOM 700 C C . GLY A 1 93 ? 16.962 9.578 -19.707 1.00 78.06 93 GLY A C 1
ATOM 701 O O . GLY A 1 93 ? 16.494 8.599 -20.284 1.00 78.06 93 GLY A O 1
ATOM 702 N N . ALA A 1 94 ? 18.273 9.820 -19.663 1.00 73.19 94 ALA A N 1
ATOM 703 C CA . ALA A 1 94 ? 19.282 8.906 -20.200 1.00 73.19 94 ALA A CA 1
ATOM 704 C C . ALA A 1 94 ? 19.640 7.756 -19.238 1.00 73.19 94 ALA A C 1
ATOM 706 O O . ALA A 1 94 ? 20.210 6.768 -19.694 1.00 73.19 94 ALA A O 1
ATOM 707 N N . SER A 1 95 ? 19.299 7.868 -17.945 1.00 75.69 95 SER A N 1
ATOM 708 C CA . SER A 1 95 ? 19.521 6.811 -16.944 1.00 75.69 95 SER A CA 1
ATOM 709 C C . SER A 1 95 ? 18.670 5.570 -17.213 1.00 75.69 95 SER A C 1
ATOM 711 O O . SER A 1 95 ? 19.036 4.470 -16.817 1.00 75.69 95 SER A O 1
ATOM 713 N N . GLY A 1 96 ? 17.542 5.725 -17.916 1.00 83.00 96 GLY A N 1
ATOM 714 C CA . GLY A 1 96 ? 16.637 4.618 -18.214 1.00 83.00 96 GLY A CA 1
ATOM 715 C C . GLY A 1 96 ? 15.790 4.178 -17.018 1.00 83.00 96 GLY A C 1
ATOM 716 O O . GLY A 1 96 ? 15.122 3.146 -17.125 1.00 83.00 96 GLY A O 1
ATOM 717 N N . GLN A 1 97 ? 15.793 4.964 -15.933 1.00 91.38 97 GLN A N 1
ATOM 718 C CA . GLN A 1 97 ? 14.909 4.793 -14.781 1.00 91.38 97 GLN A CA 1
ATOM 719 C C . GLN A 1 97 ? 13.443 4.819 -15.219 1.00 91.38 97 GLN A C 1
ATOM 721 O O . GLN A 1 97 ? 13.075 5.459 -16.211 1.00 91.38 97 GLN A O 1
ATOM 726 N N . ILE A 1 98 ? 12.610 4.099 -14.480 1.00 94.19 98 ILE A N 1
ATOM 727 C CA . ILE A 1 98 ? 11.170 4.064 -14.689 1.00 94.19 98 ILE A CA 1
ATOM 728 C C . ILE A 1 98 ? 10.536 4.989 -13.663 1.00 94.19 98 ILE A C 1
ATOM 730 O O . ILE A 1 98 ? 10.737 4.828 -12.467 1.00 94.19 98 ILE A O 1
ATOM 734 N N . GLU A 1 99 ? 9.777 5.958 -14.142 1.00 94.94 99 GLU A N 1
ATOM 735 C CA . GLU A 1 99 ? 8.967 6.835 -13.310 1.00 94.94 99 GLU A CA 1
ATOM 736 C C . GLU A 1 99 ? 7.523 6.345 -13.362 1.00 94.94 99 GLU A C 1
ATOM 738 O O . GLU A 1 99 ? 6.949 6.210 -14.447 1.00 94.94 99 GLU A O 1
ATOM 743 N N . LEU A 1 100 ? 6.961 6.059 -12.192 1.00 96.12 100 LEU A N 1
ATOM 744 C CA . LEU A 1 100 ? 5.577 5.663 -11.996 1.00 96.12 100 LEU A CA 1
ATOM 745 C C . LEU A 1 100 ? 4.867 6.783 -11.237 1.00 96.12 100 LEU A C 1
ATOM 747 O O . LEU A 1 100 ? 5.224 7.094 -10.107 1.00 96.12 100 LEU A O 1
ATOM 751 N N . THR A 1 101 ? 3.864 7.389 -11.860 1.00 97.12 101 THR A N 1
ATOM 752 C CA . THR A 1 101 ? 3.061 8.468 -11.269 1.00 97.12 101 THR A CA 1
ATOM 753 C C . THR A 1 101 ? 1.598 8.084 -11.275 1.00 97.12 101 THR A C 1
ATOM 755 O O . THR A 1 101 ? 1.139 7.377 -12.178 1.00 97.12 101 THR A O 1
ATOM 758 N N . GLY A 1 102 ? 0.839 8.554 -10.294 1.00 97.81 102 GLY A N 1
ATOM 759 C CA . GLY A 1 102 ? -0.583 8.265 -10.255 1.00 97.81 102 GLY A CA 1
ATOM 760 C C . GLY A 1 102 ? -1.306 8.834 -9.052 1.00 97.81 102 GLY A C 1
ATOM 761 O O . GLY A 1 102 ? -0.763 9.615 -8.277 1.00 97.81 102 GLY A O 1
ATOM 762 N N . ARG A 1 103 ? -2.565 8.422 -8.937 1.00 98.56 103 ARG A N 1
ATOM 763 C CA . ARG A 1 103 ? -3.452 8.721 -7.822 1.00 98.56 103 ARG A CA 1
ATOM 764 C C . ARG A 1 103 ? -4.115 7.439 -7.347 1.00 98.56 103 ARG A C 1
ATOM 766 O O . ARG A 1 103 ? -4.567 6.630 -8.164 1.00 98.56 103 ARG A O 1
ATOM 773 N N . LEU A 1 104 ? -4.168 7.277 -6.035 1.00 98.69 104 LEU A N 1
ATOM 774 C CA . LEU A 1 104 ? -4.781 6.161 -5.335 1.00 98.69 104 LEU A CA 1
ATOM 775 C C . LEU A 1 104 ? -5.925 6.693 -4.477 1.00 98.69 104 LEU A C 1
ATOM 777 O O . LEU A 1 104 ? -5.732 7.608 -3.679 1.00 98.69 104 LEU A O 1
ATOM 781 N N . THR A 1 105 ? -7.097 6.081 -4.615 1.00 98.81 105 THR A N 1
ATOM 782 C CA . THR A 1 105 ? -8.210 6.255 -3.682 1.00 98.81 105 THR A CA 1
ATOM 783 C C . THR A 1 105 ? -8.581 4.922 -3.055 1.00 98.81 105 THR A C 1
ATOM 785 O O . THR A 1 105 ? -8.570 3.904 -3.746 1.00 98.81 105 THR A O 1
ATOM 788 N N . ALA A 1 106 ? -8.915 4.926 -1.769 1.00 98.56 106 ALA A N 1
ATOM 789 C CA . ALA A 1 106 ? -9.402 3.759 -1.039 1.00 98.56 106 ALA A CA 1
ATOM 790 C C . ALA A 1 106 ? -10.138 4.200 0.234 1.00 98.56 106 ALA A C 1
ATOM 792 O O . ALA A 1 106 ? -9.997 5.337 0.680 1.00 98.56 106 ALA A O 1
ATOM 793 N N . THR A 1 107 ? -10.863 3.282 0.861 1.00 98.69 107 THR A N 1
ATOM 794 C CA . THR A 1 107 ? -11.349 3.435 2.235 1.00 98.69 107 THR A CA 1
ATOM 795 C C . THR A 1 107 ? -10.712 2.349 3.090 1.00 98.69 107 THR A C 1
ATOM 797 O O . THR A 1 107 ? -10.925 1.161 2.839 1.00 98.69 107 THR A O 1
ATOM 800 N N . ALA A 1 108 ? -9.930 2.746 4.091 1.00 98.44 108 ALA A N 1
ATOM 801 C CA . ALA A 1 108 ? -9.335 1.844 5.069 1.00 98.44 108 ALA A CA 1
ATOM 802 C C . ALA A 1 108 ? -10.168 1.830 6.354 1.00 98.44 108 ALA A C 1
ATOM 804 O O . ALA A 1 108 ? -10.719 2.853 6.761 1.00 98.44 108 ALA A O 1
ATOM 805 N N . THR A 1 109 ? -10.253 0.676 7.004 1.00 98.44 109 THR A N 1
ATOM 806 C CA . THR A 1 109 ? -10.894 0.513 8.308 1.00 98.44 109 THR A CA 1
ATOM 807 C C . THR A 1 109 ? -9.894 -0.105 9.275 1.00 98.44 109 THR A C 1
ATOM 809 O O . THR A 1 109 ? -9.345 -1.177 9.014 1.00 98.44 109 THR A O 1
ATOM 812 N N . GLN A 1 110 ? -9.648 0.581 10.386 1.00 98.12 110 GLN A N 1
ATOM 813 C CA . GLN A 1 110 ? -8.729 0.161 11.439 1.00 98.12 110 GLN A CA 1
ATOM 814 C C . GLN A 1 110 ? -9.429 0.193 12.797 1.00 98.12 110 GLN A C 1
ATOM 816 O O . GLN A 1 110 ? -10.290 1.037 13.039 1.00 98.12 110 GLN A O 1
ATOM 821 N N . ALA A 1 111 ? -9.005 -0.675 13.712 1.00 97.38 111 ALA A N 1
ATOM 822 C CA . ALA A 1 111 ? -9.467 -0.634 15.091 1.00 97.38 111 ALA A CA 1
ATOM 823 C C . ALA A 1 111 ? -8.965 0.641 15.786 1.00 97.38 111 ALA A C 1
ATOM 825 O O . ALA A 1 111 ? -7.775 0.962 15.737 1.00 97.38 111 ALA A O 1
ATOM 826 N N . CYS A 1 112 ? -9.852 1.349 16.485 1.00 96.50 112 CYS A N 1
ATOM 827 C CA . CYS A 1 112 ? -9.477 2.490 17.306 1.00 96.50 112 CYS A CA 1
ATOM 828 C C . CYS A 1 112 ? -8.448 2.076 18.366 1.00 96.50 112 CYS A C 1
ATOM 830 O O . CYS A 1 112 ? -8.689 1.150 19.138 1.00 96.50 112 CYS A O 1
ATOM 832 N N . VAL A 1 113 ? -7.355 2.830 18.506 1.00 95.19 113 VAL A N 1
ATOM 833 C CA . VAL A 1 113 ? -6.294 2.523 19.488 1.00 95.19 113 VAL A CA 1
ATOM 834 C C . VAL A 1 113 ? -6.745 2.586 20.956 1.00 95.19 113 VAL A C 1
ATOM 836 O O . VAL A 1 113 ? -6.011 2.146 21.837 1.00 95.19 113 VAL A O 1
ATOM 839 N N . VAL A 1 114 ? -7.932 3.141 21.233 1.00 93.25 114 VAL A N 1
ATOM 840 C CA . VAL A 1 114 ? -8.502 3.270 22.585 1.00 93.25 114 VAL A CA 1
ATOM 841 C C . VAL A 1 114 ? -9.644 2.281 22.812 1.00 93.25 114 VAL A C 1
ATOM 843 O O . VAL A 1 114 ? -9.621 1.537 23.789 1.00 93.25 114 VAL A O 1
ATOM 846 N N . THR A 1 115 ? -10.655 2.287 21.939 1.00 93.75 115 THR A N 1
ATOM 847 C CA . THR A 1 115 ? -11.895 1.515 22.134 1.00 93.75 115 THR A CA 1
ATOM 848 C C . THR A 1 115 ? -11.907 0.187 21.384 1.00 93.75 115 THR A C 1
ATOM 850 O O . THR A 1 115 ? -12.748 -0.657 21.678 1.00 93.75 115 THR A O 1
ATOM 853 N N . LEU A 1 116 ? -10.979 -0.004 20.438 1.00 94.81 116 LEU A N 1
ATOM 854 C CA . LEU A 1 116 ? -10.974 -1.086 19.447 1.00 94.81 116 LEU A CA 1
ATOM 855 C C . LEU A 1 116 ? -12.207 -1.103 18.531 1.00 94.81 116 LEU A C 1
ATOM 857 O O . LEU A 1 116 ? -12.430 -2.080 17.826 1.00 94.81 116 LEU A O 1
ATOM 861 N N . GLU A 1 117 ? -13.012 -0.040 18.524 1.00 95.56 117 GLU A N 1
ATOM 862 C CA . GLU A 1 117 ? -14.119 0.088 17.579 1.00 95.56 117 GLU A CA 1
ATOM 863 C C . GLU A 1 117 ? -13.602 0.438 16.176 1.00 95.56 117 GLU A C 1
ATOM 865 O O . GLU A 1 117 ? -12.615 1.175 16.071 1.00 95.56 117 GLU A O 1
ATOM 870 N N . PRO A 1 118 ? -14.273 -0.020 15.106 1.00 97.31 118 PRO A N 1
ATOM 871 C CA . PRO A 1 118 ? -13.871 0.281 13.737 1.00 97.31 118 PRO A CA 1
ATOM 872 C C . PRO A 1 118 ? -13.885 1.782 13.431 1.00 97.31 118 PRO A C 1
ATOM 874 O O . PRO A 1 118 ? -14.896 2.464 13.609 1.00 97.31 118 PRO A O 1
ATOM 877 N N . VAL A 1 119 ? -12.779 2.289 12.894 1.00 98.12 119 VAL A N 1
ATOM 878 C CA . VAL A 1 119 ? -12.619 3.665 12.415 1.00 98.12 119 VAL A CA 1
ATOM 879 C C . VAL A 1 119 ? -12.305 3.629 10.929 1.00 98.12 119 VAL A C 1
ATOM 881 O O . VAL A 1 119 ? -11.366 2.965 10.498 1.00 98.12 119 VAL A O 1
ATOM 884 N N . SER A 1 120 ? -13.105 4.348 10.142 1.00 97.75 120 SER A N 1
ATOM 885 C CA . SER A 1 120 ? -12.915 4.457 8.695 1.00 97.75 120 SER A CA 1
ATOM 886 C C . SER A 1 120 ? -12.123 5.709 8.328 1.00 97.75 120 SER A C 1
ATOM 888 O O . SER A 1 120 ? -12.420 6.800 8.812 1.00 97.75 120 SER A O 1
ATOM 890 N N . GLN A 1 121 ? -11.169 5.552 7.417 1.00 97.88 121 GLN A N 1
ATOM 891 C CA . GLN A 1 121 ? -10.355 6.614 6.843 1.00 97.88 121 GLN A CA 1
ATOM 892 C C . GLN A 1 121 ? -10.488 6.589 5.318 1.00 97.88 121 GLN A C 1
ATOM 894 O O . GLN A 1 121 ? -10.268 5.559 4.681 1.00 97.88 121 GLN A O 1
ATOM 899 N N . ALA A 1 122 ? -10.808 7.740 4.728 1.00 98.50 122 ALA A N 1
ATOM 900 C CA . ALA A 1 122 ? -10.705 7.927 3.286 1.00 98.50 122 ALA A CA 1
ATOM 901 C C . ALA A 1 122 ? -9.247 8.220 2.908 1.00 98.50 122 ALA A C 1
ATOM 903 O O . ALA A 1 122 ? -8.619 9.114 3.477 1.00 98.50 122 ALA A O 1
ATOM 904 N N . ILE A 1 123 ? -8.730 7.476 1.938 1.00 98.56 123 ILE A N 1
ATOM 905 C CA . ILE A 1 123 ? -7.410 7.658 1.342 1.00 98.56 123 ILE A CA 1
ATOM 906 C C . ILE A 1 123 ? -7.608 8.267 -0.040 1.00 98.56 123 ILE A C 1
ATOM 908 O O . ILE A 1 123 ? -8.393 7.765 -0.845 1.00 98.56 123 ILE A O 1
ATOM 912 N N . ASP A 1 124 ? -6.884 9.347 -0.299 1.00 98.50 124 ASP A N 1
ATOM 913 C CA . ASP A 1 124 ? -6.853 10.049 -1.574 1.00 98.50 124 ASP A CA 1
ATOM 914 C C . ASP A 1 124 ? -5.482 10.710 -1.719 1.00 98.50 124 ASP A C 1
ATOM 916 O O . ASP A 1 124 ? -5.237 11.785 -1.168 1.00 98.50 124 ASP A O 1
ATOM 920 N N . VAL A 1 125 ? -4.561 10.012 -2.382 1.00 98.19 125 VAL A N 1
ATOM 921 C CA . VAL A 1 125 ? -3.153 10.412 -2.464 1.00 98.19 125 VAL A CA 1
ATOM 922 C C . VAL A 1 125 ? -2.661 10.387 -3.901 1.00 98.19 125 VAL A C 1
ATOM 924 O O . VAL A 1 125 ? -2.963 9.471 -4.669 1.00 98.19 125 VAL A O 1
ATOM 927 N N . GLU A 1 126 ? -1.883 11.401 -4.263 1.00 98.19 126 GLU A N 1
ATOM 928 C CA . GLU A 1 126 ? -1.044 11.383 -5.457 1.00 98.19 126 GLU A CA 1
ATOM 929 C C . GLU A 1 126 ? 0.332 10.835 -5.075 1.00 98.19 126 GLU A C 1
ATOM 931 O O . GLU A 1 126 ? 0.845 11.138 -3.999 1.00 98.19 126 GLU A O 1
ATOM 936 N N . PHE A 1 127 ? 0.930 10.028 -5.946 1.00 95.88 127 PHE A N 1
ATOM 937 C CA . PHE A 1 127 ? 2.224 9.402 -5.694 1.00 95.88 127 PHE A CA 1
ATOM 938 C C . PHE A 1 127 ? 3.135 9.501 -6.914 1.00 95.88 127 PHE A C 1
ATOM 940 O O . PHE A 1 127 ? 2.688 9.557 -8.065 1.00 95.88 127 PHE A O 1
ATOM 947 N N . THR A 1 128 ? 4.437 9.492 -6.647 1.00 95.44 128 THR A N 1
ATOM 948 C CA . THR A 1 128 ? 5.495 9.336 -7.644 1.00 95.44 128 THR A CA 1
ATOM 949 C C . THR A 1 128 ? 6.539 8.391 -7.075 1.00 95.44 128 THR A C 1
ATOM 951 O O . THR A 1 128 ? 7.065 8.641 -5.999 1.00 95.44 128 THR A O 1
ATOM 954 N N . VAL A 1 129 ? 6.830 7.313 -7.795 1.00 94.25 129 VAL A N 1
ATOM 955 C CA . VAL A 1 129 ? 7.820 6.308 -7.405 1.00 94.25 129 VAL A CA 1
ATOM 956 C C . VAL A 1 129 ? 8.802 6.131 -8.551 1.00 94.25 129 VAL A C 1
ATOM 958 O O . VAL A 1 129 ? 8.413 6.016 -9.719 1.00 94.25 129 VAL A O 1
ATOM 961 N N . PHE A 1 130 ? 10.088 6.117 -8.223 1.00 93.75 130 PHE A N 1
ATOM 962 C CA . PHE A 1 130 ? 11.147 5.864 -9.188 1.00 93.75 130 PHE A CA 1
ATOM 963 C C . PHE A 1 130 ? 11.645 4.439 -9.032 1.00 93.75 130 PHE A C 1
ATOM 965 O O . PHE A 1 130 ? 11.866 3.974 -7.924 1.00 93.75 130 PHE A O 1
ATOM 972 N N . TYR A 1 131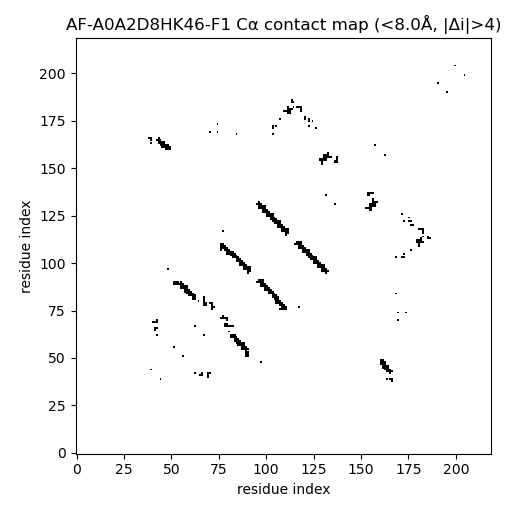 ? 11.879 3.768 -10.150 1.00 93.81 131 TYR A N 1
ATOM 973 C CA . TYR A 1 131 ? 12.471 2.443 -10.181 1.00 93.81 131 TYR A CA 1
ATOM 974 C C . TYR A 1 131 ? 13.721 2.437 -11.059 1.00 93.81 131 TYR A C 1
ATOM 976 O O . TYR A 1 131 ? 13.781 3.099 -12.101 1.00 93.81 131 TYR A O 1
ATOM 984 N N . THR A 1 132 ? 14.715 1.644 -10.679 1.00 92.75 132 THR A N 1
ATOM 985 C CA . THR A 1 132 ? 15.985 1.502 -11.393 1.00 92.75 132 THR A CA 1
ATOM 986 C C . THR A 1 132 ? 16.356 0.038 -11.601 1.00 92.75 132 THR A C 1
ATOM 988 O O . THR A 1 132 ? 16.001 -0.835 -10.815 1.00 92.75 132 THR A O 1
ATOM 991 N N . PHE A 1 133 ? 17.091 -0.243 -12.674 1.00 90.38 133 PHE A N 1
ATOM 992 C CA . PHE A 1 133 ? 17.741 -1.540 -12.880 1.00 90.38 133 PHE A CA 1
ATOM 993 C C . PHE A 1 133 ? 19.174 -1.568 -12.333 1.00 90.38 133 PHE A C 1
ATOM 995 O O . PHE A 1 133 ? 19.771 -2.643 -12.274 1.00 90.38 133 PHE A O 1
ATOM 1002 N N . ASP A 1 134 ? 19.738 -0.410 -11.980 1.00 89.94 134 ASP A N 1
ATOM 1003 C CA . ASP A 1 134 ? 21.117 -0.281 -11.518 1.00 89.94 134 ASP A CA 1
ATOM 1004 C C . ASP A 1 134 ? 21.165 -0.201 -9.982 1.00 89.94 134 ASP A C 1
ATOM 1006 O O . ASP A 1 134 ? 20.714 0.788 -9.405 1.00 89.94 134 ASP A O 1
ATOM 1010 N N . PRO A 1 135 ? 21.738 -1.199 -9.285 1.00 85.94 135 PRO A N 1
ATOM 1011 C CA . PRO A 1 135 ? 21.932 -1.133 -7.838 1.00 85.94 135 PRO A CA 1
ATOM 1012 C C . PRO A 1 135 ? 22.808 0.041 -7.376 1.00 85.94 135 PRO A C 1
ATOM 1014 O O . PRO A 1 135 ? 22.753 0.405 -6.203 1.00 85.94 135 PRO A O 1
ATOM 1017 N N . GLY A 1 136 ? 23.636 0.612 -8.259 1.00 85.06 136 GLY A N 1
ATOM 1018 C CA . GLY A 1 136 ? 24.452 1.790 -7.964 1.00 85.06 136 GLY A CA 1
ATOM 1019 C C . GLY A 1 136 ? 23.624 3.043 -7.674 1.00 85.06 136 GLY A C 1
ATOM 1020 O O . GLY A 1 136 ? 24.062 3.880 -6.890 1.00 85.06 136 GLY A O 1
ATOM 1021 N N . ASP A 1 137 ? 22.407 3.127 -8.216 1.00 83.56 137 ASP A N 1
ATOM 1022 C CA . ASP A 1 137 ? 21.484 4.249 -7.999 1.00 83.56 137 ASP A CA 1
ATOM 1023 C C . ASP A 1 137 ? 20.862 4.258 -6.587 1.00 83.56 137 ASP A C 1
ATOM 1025 O O . ASP A 1 137 ? 20.197 5.221 -6.214 1.00 83.56 137 ASP A O 1
ATOM 1029 N N . LEU A 1 138 ? 21.064 3.200 -5.790 1.00 81.44 138 LEU A N 1
ATOM 1030 C CA . LEU A 1 138 ? 20.542 3.079 -4.420 1.00 81.44 138 LEU A CA 1
ATOM 1031 C C . LEU A 1 138 ? 21.452 3.726 -3.364 1.00 81.44 138 LEU A C 1
ATOM 1033 O O . LEU A 1 138 ? 21.155 3.672 -2.171 1.00 81.44 138 LEU A O 1
ATOM 1037 N N . VAL A 1 139 ? 22.610 4.251 -3.765 1.00 76.81 139 VAL A N 1
ATOM 1038 C CA . VAL A 1 139 ? 23.631 4.752 -2.842 1.00 76.81 139 VAL A CA 1
ATOM 1039 C C . VAL A 1 139 ? 23.574 6.274 -2.789 1.00 76.81 139 VAL A C 1
ATOM 1041 O O . VAL A 1 139 ? 23.834 6.948 -3.782 1.00 76.81 139 VAL A O 1
ATOM 1044 N N . ILE A 1 140 ? 23.301 6.823 -1.605 1.00 67.31 140 ILE A N 1
ATOM 1045 C CA . ILE A 1 140 ? 23.541 8.240 -1.316 1.00 67.31 140 ILE A CA 1
ATOM 1046 C C . ILE A 1 140 ? 25.024 8.361 -0.961 1.00 67.31 140 ILE A C 1
ATOM 1048 O O . ILE A 1 140 ? 25.452 7.850 0.075 1.00 67.31 140 ILE A O 1
ATOM 1052 N N . GLU A 1 141 ? 25.832 8.995 -1.815 1.00 63.81 141 GLU A N 1
ATOM 1053 C CA . GLU A 1 141 ? 27.174 9.400 -1.386 1.00 63.81 141 GLU A CA 1
ATOM 1054 C C . GLU A 1 141 ? 27.026 10.362 -0.200 1.00 63.81 141 GLU A C 1
ATOM 1056 O O . GLU A 1 141 ? 26.210 11.280 -0.261 1.00 63.81 141 GLU A O 1
ATOM 1061 N N . GLU A 1 142 ? 27.781 10.136 0.885 1.00 55.97 142 GLU A N 1
ATOM 1062 C CA . GLU A 1 142 ? 27.791 10.962 2.104 1.00 55.97 142 GLU A CA 1
ATOM 1063 C C . GLU A 1 142 ? 28.336 12.377 1.814 1.00 55.97 142 GLU A C 1
ATOM 1065 O O . GLU A 1 142 ? 29.388 12.785 2.303 1.00 55.97 142 GLU A O 1
ATOM 1070 N N . ALA A 1 143 ? 27.641 13.156 0.991 1.00 52.78 143 ALA A N 1
ATOM 1071 C CA . ALA A 1 143 ? 27.808 14.592 0.941 1.00 52.78 143 ALA A CA 1
ATOM 1072 C C . ALA A 1 143 ? 27.201 15.146 2.234 1.00 52.78 143 ALA A C 1
ATOM 1074 O O . ALA A 1 143 ? 26.046 14.867 2.547 1.00 52.78 143 ALA A O 1
ATOM 1075 N N . GLU A 1 144 ? 28.035 15.843 3.009 1.00 50.28 144 GLU A N 1
ATOM 1076 C CA . GLU A 1 144 ? 27.763 16.465 4.309 1.00 50.28 144 GLU A CA 1
ATOM 1077 C C . GLU A 1 144 ? 26.266 16.642 4.606 1.00 50.28 144 GLU A C 1
ATOM 1079 O O . GLU A 1 144 ? 25.597 17.455 3.972 1.00 50.28 144 GLU A O 1
ATOM 1084 N N . LYS A 1 145 ? 25.740 15.882 5.581 1.00 50.59 145 LYS A N 1
ATOM 1085 C CA . LYS A 1 145 ? 24.361 16.020 6.076 1.00 50.59 145 LYS A CA 1
ATOM 1086 C C . LYS A 1 145 ? 24.122 17.457 6.545 1.00 50.59 145 LYS A C 1
ATOM 1088 O O . LYS A 1 145 ? 24.396 17.806 7.694 1.00 50.59 145 LYS A O 1
ATOM 1093 N N . VAL A 1 146 ? 23.603 18.294 5.656 1.00 58.12 146 VAL A N 1
ATOM 1094 C CA . VAL A 1 146 ? 23.101 19.621 5.994 1.00 58.12 146 VAL A CA 1
ATOM 1095 C C . VAL A 1 146 ? 21.748 19.421 6.664 1.00 58.12 146 VAL A C 1
ATOM 1097 O O . VAL A 1 146 ? 20.802 18.919 6.061 1.00 58.12 146 VAL A O 1
ATOM 1100 N N . VAL A 1 147 ? 21.658 19.796 7.939 1.00 60.47 147 VAL A N 1
ATOM 1101 C CA . VAL A 1 147 ? 20.403 19.760 8.696 1.00 60.47 147 VAL A CA 1
ATOM 1102 C C . VAL A 1 147 ? 19.375 20.648 7.985 1.00 60.47 147 VAL A C 1
ATOM 1104 O O . VAL A 1 147 ? 19.581 21.856 7.880 1.00 60.47 147 VAL A O 1
ATOM 1107 N N . GLY A 1 148 ? 18.280 20.049 7.509 1.00 59.94 148 GLY A N 1
ATOM 1108 C CA . GLY A 1 148 ? 17.160 20.754 6.874 1.00 59.94 148 GLY A CA 1
ATOM 1109 C C . GLY A 1 148 ? 16.998 20.551 5.363 1.00 59.94 148 GLY A C 1
ATOM 1110 O O . GLY A 1 148 ? 16.088 21.147 4.796 1.00 59.94 148 GLY A O 1
ATOM 1111 N N . MET A 1 149 ? 17.832 19.734 4.708 1.00 65.19 149 MET A N 1
ATOM 1112 C CA . MET A 1 149 ? 17.532 19.239 3.358 1.00 65.19 149 MET A CA 1
ATOM 1113 C C . MET A 1 149 ? 16.683 17.968 3.441 1.00 65.19 149 MET A C 1
ATOM 1115 O O . MET A 1 149 ? 16.996 17.071 4.221 1.00 65.19 149 MET A O 1
ATOM 1119 N N . GLU A 1 150 ? 15.616 17.914 2.645 1.00 65.31 150 GLU A N 1
ATOM 1120 C CA . GLU A 1 150 ? 14.817 16.704 2.447 1.00 65.31 150 GLU A CA 1
ATOM 1121 C C . GLU A 1 150 ? 15.691 15.657 1.746 1.00 65.31 150 GLU A C 1
ATOM 1123 O O . GLU A 1 150 ? 16.346 15.962 0.742 1.00 65.31 150 GLU A O 1
ATOM 1128 N N . GLU A 1 151 ? 15.795 14.464 2.338 1.00 68.81 151 GLU A N 1
ATOM 1129 C CA . GLU A 1 151 ? 16.557 13.373 1.731 1.00 68.81 151 GLU A CA 1
ATOM 1130 C C . GLU A 1 151 ? 15.868 12.994 0.408 1.00 68.81 151 GLU A C 1
ATOM 1132 O O . GLU A 1 151 ? 14.641 12.908 0.365 1.00 68.81 151 GLU A O 1
ATOM 1137 N N . PRO A 1 152 ? 16.618 12.831 -0.695 1.00 67.19 152 PRO A N 1
ATOM 1138 C CA . PRO A 1 152 ? 16.014 12.467 -1.967 1.00 67.19 152 PRO A CA 1
ATOM 1139 C C . PRO A 1 152 ? 15.388 11.073 -1.868 1.00 67.19 152 PRO A C 1
ATOM 1141 O O . PRO A 1 152 ? 16.047 10.146 -1.395 1.00 67.19 152 PRO A O 1
ATOM 1144 N N . ASP A 1 153 ? 14.163 10.919 -2.381 1.00 77.06 153 ASP A N 1
ATOM 1145 C CA . ASP A 1 153 ? 13.551 9.601 -2.566 1.00 77.06 153 ASP A CA 1
ATOM 1146 C C . ASP A 1 153 ? 14.428 8.770 -3.504 1.00 77.06 153 ASP A C 1
ATOM 1148 O O . ASP A 1 153 ? 14.550 9.041 -4.707 1.00 77.06 153 ASP A O 1
ATOM 1152 N N . LEU A 1 154 ? 15.091 7.772 -2.925 1.00 86.31 154 LEU A N 1
ATOM 1153 C CA . LEU A 1 154 ? 15.908 6.836 -3.675 1.00 86.31 154 LEU A CA 1
ATOM 1154 C C . LEU A 1 154 ? 15.016 5.969 -4.566 1.00 86.31 154 LEU A C 1
ATOM 1156 O O . LEU A 1 154 ? 13.938 5.558 -4.137 1.00 86.31 154 LEU A O 1
ATOM 1160 N N . PRO A 1 155 ? 15.460 5.645 -5.791 1.00 90.44 155 PRO A N 1
ATOM 1161 C CA . PRO A 1 155 ? 14.710 4.737 -6.636 1.00 90.44 155 PRO A CA 1
ATOM 1162 C C . PRO A 1 155 ? 14.684 3.331 -6.029 1.00 90.44 155 PRO A C 1
ATOM 1164 O O . PRO A 1 155 ? 15.647 2.876 -5.418 1.00 90.44 155 PRO A O 1
ATOM 1167 N N . GLU A 1 156 ? 13.609 2.598 -6.272 1.00 91.75 156 GLU A N 1
ATOM 1168 C CA . GLU A 1 156 ? 13.489 1.191 -5.922 1.00 91.75 156 GLU A CA 1
ATOM 1169 C C . GLU A 1 156 ? 14.158 0.290 -6.966 1.00 91.75 156 GLU A C 1
ATOM 1171 O O . GLU A 1 156 ? 14.084 0.520 -8.177 1.00 91.75 156 GLU A O 1
ATOM 1176 N N . LEU A 1 157 ? 14.796 -0.790 -6.515 1.00 91.31 157 LEU A N 1
ATOM 1177 C CA . LEU A 1 157 ? 15.454 -1.727 -7.420 1.00 91.31 157 LEU A CA 1
ATOM 1178 C C . LEU A 1 157 ? 14.449 -2.676 -8.081 1.00 91.31 157 LEU A C 1
ATOM 1180 O O . LEU A 1 157 ? 13.761 -3.451 -7.419 1.00 91.31 157 LEU A O 1
ATOM 1184 N N . ILE A 1 158 ? 14.458 -2.710 -9.410 1.00 90.75 158 ILE A N 1
ATOM 1185 C CA . ILE A 1 158 ? 13.698 -3.676 -10.199 1.00 90.75 158 ILE A CA 1
ATOM 1186 C C . ILE A 1 158 ? 14.431 -5.016 -10.175 1.00 90.75 158 ILE A C 1
ATOM 1188 O O . ILE A 1 158 ? 15.512 -5.169 -10.749 1.00 90.75 158 ILE A O 1
ATOM 1192 N N . VAL A 1 159 ? 13.816 -6.028 -9.564 1.00 85.44 159 VAL A N 1
ATOM 1193 C CA . VAL A 1 159 ? 14.327 -7.402 -9.614 1.00 85.44 159 VAL A CA 1
ATOM 1194 C C . VAL A 1 159 ? 13.757 -8.118 -10.839 1.00 85.44 159 VAL A C 1
ATOM 1196 O O . VAL A 1 159 ? 12.556 -8.350 -10.963 1.00 85.44 159 VAL A O 1
ATOM 1199 N N . GLY A 1 160 ? 14.636 -8.491 -11.771 1.00 87.62 160 GLY A N 1
ATOM 1200 C CA . GLY A 1 160 ? 14.242 -9.130 -13.025 1.00 87.62 160 GLY A CA 1
ATOM 1201 C C . GLY A 1 160 ? 13.799 -8.105 -14.067 1.00 87.62 160 GLY A C 1
ATOM 1202 O O . GLY A 1 160 ? 14.589 -7.256 -14.464 1.00 87.62 160 GLY A O 1
ATOM 1203 N N . SER A 1 161 ? 12.564 -8.211 -14.561 1.00 88.56 161 SER A N 1
ATOM 1204 C CA . SER A 1 161 ? 12.056 -7.345 -15.642 1.00 88.56 161 SER A CA 1
ATOM 1205 C C . SER A 1 161 ? 10.624 -6.861 -15.440 1.00 88.56 161 SER A C 1
ATOM 1207 O O . SER A 1 161 ? 9.997 -6.354 -16.378 1.00 88.56 161 SER A O 1
ATOM 1209 N N . ARG A 1 162 ? 10.067 -7.049 -14.238 1.00 91.06 162 ARG A N 1
ATOM 1210 C CA . ARG A 1 162 ? 8.654 -6.791 -13.965 1.00 91.06 162 ARG A CA 1
ATOM 1211 C C . ARG A 1 162 ? 8.455 -5.996 -12.686 1.00 91.06 162 ARG A C 1
ATOM 1213 O O . ARG A 1 162 ? 9.173 -6.206 -11.719 1.00 91.06 162 ARG A O 1
ATOM 1220 N N . LEU A 1 163 ? 7.438 -5.144 -12.703 1.00 92.50 163 LEU A N 1
ATOM 1221 C CA . LEU A 1 163 ? 6.878 -4.498 -11.521 1.00 92.50 163 LEU A CA 1
ATOM 1222 C C . LEU A 1 163 ? 5.503 -5.085 -11.235 1.00 92.50 163 LEU A C 1
ATOM 1224 O O . LEU A 1 163 ? 4.750 -5.367 -12.171 1.00 92.50 163 LEU A O 1
ATOM 1228 N N . ASN A 1 164 ? 5.174 -5.253 -9.961 1.00 93.62 164 ASN A N 1
ATOM 1229 C CA . ASN A 1 164 ? 3.833 -5.605 -9.528 1.00 93.62 164 ASN A CA 1
ATOM 1230 C C . ASN A 1 164 ? 3.134 -4.344 -9.018 1.00 93.62 164 ASN A C 1
ATOM 1232 O O . ASN A 1 164 ? 3.484 -3.825 -7.962 1.00 93.62 164 ASN A O 1
ATOM 1236 N N . LEU A 1 165 ? 2.126 -3.858 -9.745 1.00 94.69 165 LEU A N 1
ATOM 1237 C CA . LEU A 1 165 ? 1.376 -2.681 -9.299 1.00 94.69 165 LEU A CA 1
ATOM 1238 C C . LEU A 1 165 ? 0.626 -2.931 -7.990 1.00 94.69 165 LEU A C 1
ATOM 1240 O O . LEU A 1 165 ? 0.347 -1.978 -7.279 1.00 94.69 165 LEU A O 1
ATOM 1244 N N . ALA A 1 166 ? 0.292 -4.182 -7.668 1.00 93.62 166 ALA A N 1
ATOM 1245 C CA . ALA A 1 166 ? -0.398 -4.489 -6.423 1.00 93.62 166 ALA A CA 1
ATOM 1246 C C . ALA A 1 166 ? 0.486 -4.261 -5.190 1.00 93.62 166 ALA A C 1
ATOM 1248 O O . ALA A 1 166 ? -0.019 -3.768 -4.185 1.00 93.62 166 ALA A O 1
ATOM 1249 N N . ASP A 1 167 ? 1.788 -4.553 -5.279 1.00 93.31 167 ASP A N 1
ATOM 1250 C CA . ASP A 1 167 ? 2.730 -4.280 -4.186 1.00 93.31 167 ASP A CA 1
ATOM 1251 C C . ASP A 1 167 ? 2.842 -2.764 -3.966 1.00 93.31 167 ASP A C 1
ATOM 1253 O O . ASP A 1 167 ? 2.632 -2.294 -2.852 1.00 93.31 167 ASP A O 1
ATOM 1257 N N . MET A 1 168 ? 3.014 -1.992 -5.048 1.00 94.81 168 MET A N 1
ATOM 1258 C CA . MET A 1 168 ? 3.016 -0.523 -4.995 1.00 94.81 168 MET A CA 1
ATOM 1259 C C . MET A 1 168 ? 1.713 0.031 -4.404 1.00 94.81 168 MET A C 1
ATOM 1261 O O . MET A 1 168 ? 1.753 0.866 -3.510 1.00 94.81 168 MET A O 1
ATOM 1265 N N . ILE A 1 169 ? 0.545 -0.456 -4.840 1.00 96.88 169 ILE A N 1
ATOM 1266 C CA . ILE A 1 169 ? -0.751 -0.031 -4.280 1.00 96.88 169 ILE A CA 1
ATOM 1267 C C . ILE A 1 169 ? -0.814 -0.332 -2.780 1.00 96.88 169 ILE A C 1
ATOM 1269 O O . ILE A 1 169 ? -1.253 0.516 -2.010 1.00 96.88 169 ILE A O 1
ATOM 1273 N N . THR A 1 170 ? -0.369 -1.519 -2.366 1.00 96.62 170 THR A N 1
ATOM 1274 C CA . THR A 1 170 ? -0.358 -1.927 -0.954 1.00 96.62 170 THR A CA 1
ATOM 1275 C C . THR A 1 170 ? 0.522 -0.996 -0.126 1.00 96.62 170 THR A C 1
ATOM 1277 O O . THR A 1 170 ? 0.097 -0.528 0.927 1.00 96.62 170 THR A O 1
ATOM 1280 N N . GLU A 1 171 ? 1.716 -0.677 -0.619 1.00 95.81 171 GLU A N 1
ATOM 1281 C CA . GLU A 1 171 ? 2.643 0.244 0.031 1.00 95.81 171 GLU A CA 1
ATOM 1282 C C . GLU A 1 171 ? 2.076 1.662 0.131 1.00 95.81 171 GLU A C 1
ATOM 1284 O O . GLU A 1 171 ? 2.097 2.253 1.206 1.00 95.81 171 GLU A O 1
ATOM 1289 N N . GLN A 1 172 ? 1.491 2.187 -0.947 1.00 97.62 172 GLN A N 1
ATOM 1290 C CA . GLN A 1 172 ? 0.883 3.520 -0.932 1.00 97.62 172 GLN A CA 1
ATOM 1291 C C . GLN A 1 172 ? -0.315 3.601 0.023 1.00 97.62 172 GLN A C 1
ATOM 1293 O O . GLN A 1 172 ? -0.491 4.620 0.690 1.00 97.62 172 GLN A O 1
ATOM 1298 N N . ILE A 1 173 ? -1.114 2.532 0.150 1.00 98.00 173 ILE A N 1
ATOM 1299 C CA . ILE A 1 173 ? -2.144 2.453 1.196 1.00 98.00 173 ILE A CA 1
ATOM 1300 C C . ILE A 1 173 ? -1.475 2.502 2.569 1.00 98.00 173 ILE A C 1
ATOM 1302 O O . ILE A 1 173 ? -1.856 3.339 3.378 1.00 98.00 173 ILE A O 1
ATOM 1306 N N . ALA A 1 174 ? -0.471 1.655 2.818 1.00 97.56 174 ALA A N 1
ATOM 1307 C CA . ALA A 1 174 ? 0.215 1.573 4.106 1.00 97.56 174 ALA A CA 1
ATOM 1308 C C . ALA A 1 174 ? 0.816 2.917 4.547 1.00 97.56 174 ALA A C 1
ATOM 1310 O O . ALA A 1 174 ? 0.676 3.295 5.708 1.00 97.56 174 ALA A O 1
ATOM 1311 N N . LEU A 1 175 ? 1.440 3.654 3.623 1.00 96.50 175 LEU A N 1
ATOM 1312 C CA . LEU A 1 175 ? 2.006 4.982 3.873 1.00 96.50 175 LEU A CA 1
ATOM 1313 C C . LEU A 1 175 ? 0.938 6.034 4.200 1.00 96.50 175 LEU A C 1
ATOM 1315 O O . LEU A 1 175 ? 1.219 6.984 4.927 1.00 96.50 175 LEU A O 1
ATOM 1319 N N . ALA A 1 176 ? -0.274 5.876 3.666 1.00 97.69 176 ALA A N 1
ATOM 1320 C CA . ALA A 1 176 ? -1.377 6.804 3.879 1.00 97.69 176 ALA A CA 1
ATOM 1321 C C . ALA A 1 176 ? -2.209 6.505 5.140 1.00 97.69 176 ALA A C 1
ATOM 1323 O O . ALA A 1 176 ? -3.011 7.356 5.532 1.00 97.69 176 ALA A O 1
ATOM 1324 N N . LEU A 1 177 ? -2.065 5.329 5.764 1.00 97.81 177 LEU A N 1
ATOM 1325 C CA . LEU A 1 177 ? -2.829 4.961 6.963 1.00 97.81 177 LEU A CA 1
ATOM 1326 C C . LEU A 1 177 ? -2.519 5.893 8.141 1.00 97.81 177 LEU A C 1
ATOM 1328 O O . LEU A 1 177 ? -1.365 6.246 8.391 1.00 97.81 177 LEU A O 1
ATOM 1332 N N . ASP A 1 178 ? -3.549 6.239 8.914 1.00 96.38 178 ASP A N 1
ATOM 1333 C CA . ASP A 1 178 ? -3.372 6.852 10.227 1.00 96.38 178 ASP A CA 1
ATOM 1334 C C . ASP A 1 178 ? -2.713 5.820 11.164 1.00 96.38 178 ASP A C 1
ATOM 1336 O O . ASP A 1 178 ? -3.275 4.742 11.398 1.00 96.38 178 ASP A O 1
ATOM 1340 N N . PRO A 1 179 ? -1.521 6.102 11.721 1.00 95.38 179 PRO A N 1
ATOM 1341 C CA . PRO A 1 179 ? -0.869 5.186 12.651 1.00 95.38 179 PRO A CA 1
ATOM 1342 C C . PRO A 1 179 ? -1.594 5.081 14.001 1.00 95.38 179 PRO A C 1
ATOM 1344 O O . PRO A 1 179 ? -1.354 4.130 14.748 1.00 95.38 179 PRO A O 1
ATOM 1347 N N . TYR A 1 180 ? -2.463 6.037 14.346 1.00 95.62 180 TYR A N 1
ATOM 1348 C CA . TYR A 1 180 ? -3.168 6.089 15.627 1.00 95.62 180 TYR A CA 1
ATOM 1349 C C . TYR A 1 180 ? -4.655 6.432 15.455 1.00 95.62 180 TYR A C 1
ATOM 1351 O O . TYR A 1 180 ? -5.117 7.418 16.041 1.00 95.62 180 TYR A O 1
ATOM 1359 N N . PRO A 1 181 ? -5.432 5.606 14.730 1.00 95.81 181 PRO A N 1
ATOM 1360 C CA . PRO A 1 181 ? -6.832 5.888 14.447 1.00 95.81 181 PRO A CA 1
ATOM 1361 C C . PRO A 1 181 ? -7.633 5.993 15.748 1.00 95.81 181 PRO A C 1
ATOM 1363 O O . PRO A 1 181 ? -7.551 5.138 16.643 1.00 95.81 181 PRO A O 1
ATOM 1366 N N . ARG A 1 182 ? -8.429 7.057 15.874 1.00 94.38 182 ARG A N 1
ATOM 1367 C CA . ARG A 1 182 ? -9.270 7.311 17.050 1.00 94.38 182 ARG A CA 1
ATOM 1368 C C . ARG A 1 182 ? -10.711 7.579 16.651 1.00 94.38 182 ARG A C 1
ATOM 1370 O O . ARG A 1 182 ? -10.975 8.415 15.793 1.00 94.38 182 ARG A O 1
ATOM 1377 N N . SER A 1 183 ? -11.633 6.886 17.317 1.00 91.94 183 SER A N 1
ATOM 1378 C CA . SER A 1 183 ? -13.057 7.209 17.249 1.00 91.94 183 SER A CA 1
ATOM 1379 C C . SER A 1 183 ? -13.293 8.601 17.837 1.00 91.94 183 SER A C 1
ATOM 1381 O O . SER A 1 183 ? -12.636 8.988 18.804 1.00 91.94 183 SER A O 1
ATOM 1383 N N . ALA A 1 184 ? -14.254 9.338 17.281 1.00 88.50 184 ALA A N 1
ATOM 1384 C CA . ALA A 1 184 ? -14.682 10.621 17.835 1.00 88.50 184 ALA A CA 1
ATOM 1385 C C . ALA A 1 184 ? -15.274 10.478 19.250 1.00 88.50 184 ALA A C 1
ATOM 1387 O O . ALA A 1 184 ? -15.217 11.420 20.035 1.00 88.50 184 ALA A O 1
ATOM 1388 N N . ASP A 1 185 ? -15.793 9.291 19.576 1.00 87.06 185 ASP A N 1
ATOM 1389 C CA . ASP A 1 185 ? -16.346 8.952 20.888 1.00 87.06 185 ASP A CA 1
ATOM 1390 C C . ASP A 1 185 ? -15.290 8.369 21.846 1.00 87.06 185 ASP A C 1
ATOM 1392 O O . ASP A 1 185 ? -15.606 8.016 22.986 1.00 87.06 185 ASP A O 1
ATOM 1396 N N . ALA A 1 186 ? -14.029 8.242 21.407 1.00 85.50 186 ALA A N 1
ATOM 1397 C CA . ALA A 1 186 ? -12.967 7.736 22.262 1.00 85.50 186 ALA A CA 1
ATOM 1398 C C . ALA A 1 186 ? -12.777 8.680 23.464 1.00 85.50 186 ALA A C 1
ATOM 1400 O O . ALA A 1 186 ? -12.637 9.892 23.273 1.00 85.50 186 ALA A O 1
ATOM 1401 N N . PRO A 1 187 ? -12.747 8.156 24.704 1.00 82.25 187 PRO A N 1
ATOM 1402 C CA . PRO A 1 187 ? -12.559 8.990 25.879 1.00 82.25 187 PRO A CA 1
ATOM 1403 C C . PRO A 1 187 ? -11.235 9.747 25.771 1.00 82.25 187 PRO A C 1
ATOM 1405 O O . PRO A 1 187 ? -10.191 9.153 25.484 1.00 82.25 187 PRO A O 1
ATOM 1408 N N . GLU A 1 188 ? -11.269 11.056 26.028 1.00 77.19 188 GLU A N 1
ATOM 1409 C CA . GLU A 1 188 ? -10.039 11.819 26.198 1.00 77.19 188 GLU A CA 1
ATOM 1410 C C . GLU A 1 188 ? -9.252 11.206 27.355 1.00 77.19 188 GLU A C 1
ATOM 1412 O O . GLU A 1 188 ? -9.738 11.092 28.485 1.00 77.19 188 GLU A O 1
ATOM 1417 N N . LEU A 1 189 ? -8.013 10.808 27.068 1.00 68.38 189 LEU A N 1
ATOM 1418 C CA . LEU A 1 189 ? -7.038 10.521 28.106 1.00 68.38 189 LEU A CA 1
ATOM 1419 C C . LEU A 1 189 ? -6.728 11.856 28.780 1.00 68.38 189 LEU A C 1
ATOM 1421 O O . LEU A 1 189 ? -5.888 12.624 28.323 1.00 68.38 189 LEU A O 1
ATOM 1425 N N . MET A 1 190 ? -7.490 12.181 29.821 1.00 58.44 190 MET A N 1
ATOM 1426 C CA . MET A 1 190 ? -7.182 13.325 30.656 1.00 58.44 190 MET A CA 1
ATOM 1427 C C . MET A 1 190 ? -5.996 12.940 31.531 1.00 58.44 190 MET A C 1
ATOM 1429 O O . MET A 1 190 ? -6.136 12.158 32.475 1.00 58.44 190 MET A O 1
ATOM 1433 N N . ASP A 1 191 ? -4.843 13.530 31.237 1.00 59.41 191 ASP A N 1
ATOM 1434 C CA . ASP A 1 191 ? -3.650 13.515 32.080 1.00 59.41 191 ASP A CA 1
ATOM 1435 C C . AS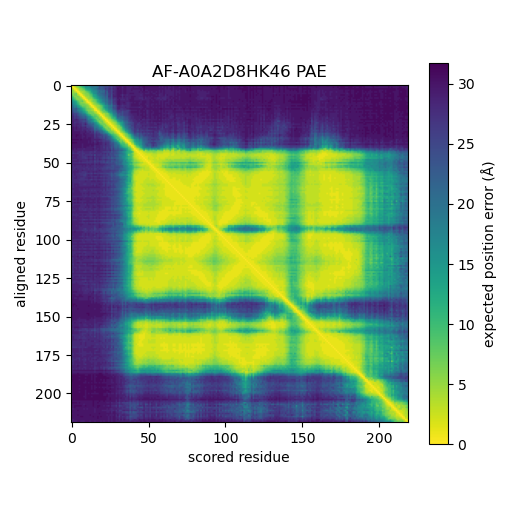P A 1 191 ? -3.912 14.335 33.356 1.00 59.41 191 ASP A C 1
ATOM 1437 O O . ASP A 1 191 ? -3.290 15.368 33.602 1.00 59.41 191 ASP A O 1
ATOM 1441 N N . ASN A 1 192 ? -4.898 13.946 34.164 1.00 62.84 192 ASN A N 1
ATOM 1442 C CA . ASN A 1 192 ? -5.119 14.600 35.442 1.00 62.84 192 ASN A CA 1
ATOM 1443 C C . ASN A 1 192 ? -4.142 14.035 36.484 1.00 62.84 192 ASN A C 1
ATOM 1445 O O . ASN A 1 192 ? -3.790 12.850 36.471 1.00 62.84 192 ASN A O 1
ATOM 1449 N N . GLU A 1 193 ? -3.672 14.912 37.376 1.00 64.19 193 GLU A N 1
ATOM 1450 C CA . GLU A 1 193 ? -2.682 14.572 38.410 1.00 64.19 193 GLU A CA 1
ATOM 1451 C C . GLU A 1 193 ? -3.108 13.356 39.238 1.00 64.19 193 GLU A C 1
ATOM 1453 O O . GLU A 1 193 ? -2.267 12.565 39.650 1.00 64.19 193 GLU A O 1
ATOM 1458 N N . GLU A 1 194 ? -4.411 13.160 39.419 1.00 66.88 194 GLU A N 1
ATOM 1459 C CA . GLU A 1 194 ? -4.978 12.044 40.169 1.00 66.88 194 GLU A CA 1
ATOM 1460 C C . GLU A 1 194 ? -4.767 10.690 39.465 1.00 66.88 194 GLU A C 1
ATOM 1462 O O . GLU A 1 194 ? -4.391 9.707 40.105 1.00 66.88 194 GLU A O 1
ATOM 1467 N N . THR A 1 195 ? -4.925 10.635 38.138 1.00 68.75 195 THR A N 1
ATOM 1468 C CA . THR A 1 195 ? -4.678 9.427 37.331 1.00 68.75 195 THR A CA 1
ATOM 1469 C C . THR A 1 195 ? -3.186 9.104 37.267 1.00 68.75 195 THR A C 1
ATOM 1471 O O . THR A 1 195 ? -2.796 7.942 37.398 1.00 68.75 195 THR A O 1
ATOM 1474 N N . LEU A 1 196 ? -2.336 10.130 37.150 1.00 66.75 196 LEU A N 1
ATOM 1475 C CA . LEU A 1 196 ? -0.879 9.984 37.194 1.00 66.75 196 LEU A CA 1
ATOM 1476 C C . LEU A 1 196 ? -0.391 9.515 38.570 1.00 66.75 196 LEU A C 1
ATOM 1478 O O . LEU A 1 196 ? 0.464 8.636 38.642 1.00 66.75 196 LEU A O 1
ATOM 1482 N N . GLU A 1 197 ? -0.925 10.059 39.664 1.00 69.25 197 GLU A N 1
ATOM 1483 C CA . GLU A 1 197 ? -0.580 9.619 41.019 1.00 69.25 197 GLU A CA 1
ATOM 1484 C C . GLU A 1 197 ? -1.065 8.197 41.304 1.00 69.25 197 GLU A C 1
ATOM 1486 O O . GLU A 1 197 ? -0.315 7.406 41.877 1.00 69.25 197 GLU A O 1
ATOM 1491 N N . ARG A 1 198 ? -2.255 7.809 40.829 1.00 68.06 198 ARG A N 1
ATOM 1492 C CA . ARG A 1 198 ? -2.725 6.422 40.955 1.00 68.06 198 ARG A CA 1
ATOM 1493 C C . ARG A 1 198 ? -1.839 5.451 40.172 1.00 68.06 198 ARG A C 1
ATOM 1495 O O . ARG A 1 198 ? -1.430 4.431 40.719 1.00 68.06 198 ARG A O 1
ATOM 1502 N N . ALA A 1 199 ? 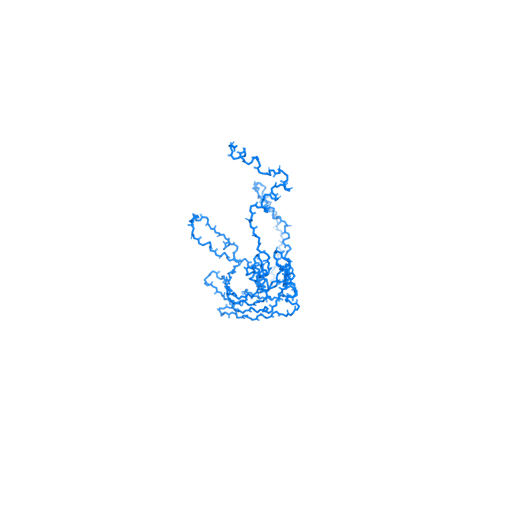-1.447 5.804 38.946 1.00 65.62 199 ALA A N 1
ATOM 1503 C CA . ALA A 1 199 ? -0.515 5.007 38.147 1.00 65.62 199 ALA A CA 1
ATOM 1504 C C . ALA A 1 199 ? 0.882 4.901 38.793 1.00 65.62 199 ALA A C 1
ATOM 1506 O O . ALA A 1 199 ? 1.477 3.824 38.785 1.00 65.62 199 ALA A O 1
ATOM 1507 N N . LYS A 1 200 ? 1.396 5.978 39.409 1.00 66.69 200 LYS A N 1
ATOM 1508 C CA . LYS A 1 200 ? 2.658 5.962 40.181 1.00 66.69 200 LYS A CA 1
ATOM 1509 C C . LYS A 1 200 ? 2.575 5.089 41.435 1.00 66.69 200 LYS A C 1
ATOM 1511 O O . LYS A 1 200 ? 3.585 4.518 41.839 1.00 66.69 200 LYS A O 1
ATOM 1516 N N . GLN A 1 201 ? 1.406 5.013 42.069 1.00 66.12 201 GLN A N 1
ATOM 1517 C CA . GLN A 1 201 ? 1.181 4.182 43.255 1.00 66.12 201 GLN A CA 1
ATOM 1518 C C . GLN A 1 201 ? 1.018 2.697 42.896 1.00 66.12 201 GLN A C 1
ATOM 1520 O O . GLN A 1 201 ? 1.525 1.842 43.621 1.00 66.12 201 GLN A O 1
ATOM 1525 N N . GLU A 1 202 ? 0.358 2.385 41.776 1.00 63.97 202 GLU A N 1
ATOM 1526 C CA . GLU A 1 202 ? 0.159 1.016 41.276 1.00 63.97 202 GLU A CA 1
ATOM 1527 C C . GLU A 1 202 ? 1.433 0.429 40.644 1.00 63.97 202 GLU A C 1
ATOM 1529 O O . GLU A 1 202 ? 1.753 -0.743 40.857 1.00 63.97 202 GLU A O 1
ATOM 1534 N N . GLN A 1 203 ? 2.219 1.243 39.932 1.00 60.00 203 GLN A N 1
ATOM 1535 C CA . GLN A 1 203 ? 3.568 0.887 39.493 1.00 60.00 203 GLN A CA 1
ATOM 1536 C C . GLN A 1 203 ? 4.544 1.048 40.662 1.00 60.00 203 GLN A C 1
ATOM 1538 O O . GLN A 1 203 ? 5.345 1.982 40.703 1.00 60.00 203 GLN A O 1
ATOM 1543 N N . GLY A 1 204 ? 4.474 0.137 41.639 1.00 59.66 204 GLY A N 1
ATOM 1544 C CA . GLY A 1 204 ? 5.435 0.084 42.740 1.00 59.66 204 GLY A CA 1
ATOM 1545 C C . GLY A 1 204 ? 6.857 0.284 42.212 1.00 59.66 204 GLY A C 1
ATOM 1546 O O . GLY A 1 204 ? 7.228 -0.377 41.250 1.00 59.66 204 GLY A O 1
ATOM 1547 N N . VAL A 1 205 ? 7.590 1.236 42.809 1.00 60.56 205 VAL A N 1
ATOM 1548 C CA . VAL A 1 205 ? 8.840 1.882 42.347 1.00 60.56 205 VAL A CA 1
ATOM 1549 C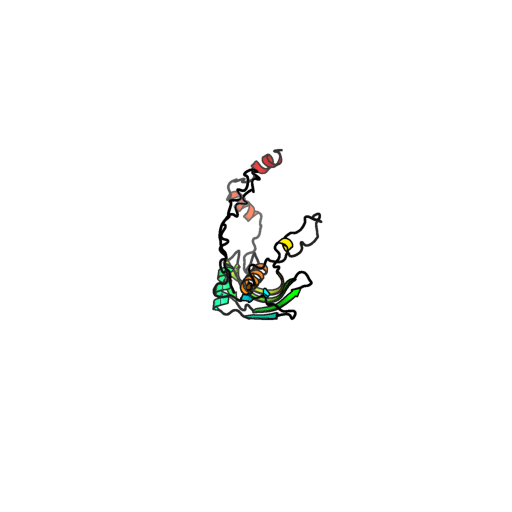 C . VAL A 1 205 ? 9.764 0.971 41.521 1.00 60.56 205 VAL A C 1
ATOM 1551 O O . VAL A 1 205 ? 10.818 0.532 41.979 1.00 60.56 205 VAL A O 1
ATOM 1554 N N . HIS A 1 206 ? 9.409 0.714 40.267 1.00 64.69 206 HIS A N 1
ATOM 1555 C CA . HIS A 1 206 ? 10.261 0.024 39.320 1.00 64.69 206 HIS A CA 1
ATOM 1556 C C . HIS A 1 206 ? 10.898 1.119 38.481 1.00 64.69 206 HIS A C 1
ATOM 1558 O O . HIS A 1 206 ? 10.236 1.780 37.687 1.00 64.69 206 HIS A O 1
ATOM 1564 N N . LYS A 1 207 ? 12.185 1.376 38.727 1.00 73.38 207 LYS A N 1
ATOM 1565 C CA . LYS A 1 207 ? 12.964 2.410 38.038 1.00 73.38 207 LYS A CA 1
ATOM 1566 C C . LYS A 1 207 ? 13.851 1.746 36.972 1.00 73.38 207 LYS A C 1
ATOM 1568 O O . LYS A 1 207 ? 15.046 1.577 37.222 1.00 73.38 207 LYS A O 1
ATOM 1573 N N . PRO A 1 208 ? 13.311 1.374 35.792 1.00 73.06 208 PRO A N 1
ATOM 1574 C CA . PRO A 1 208 ? 14.052 0.637 34.762 1.00 73.06 208 PRO A CA 1
ATOM 1575 C C . PRO A 1 208 ? 15.278 1.400 34.237 1.00 73.06 208 PRO A C 1
ATOM 1577 O O . PRO A 1 208 ? 16.231 0.788 33.769 1.00 73.06 208 PRO A O 1
ATOM 1580 N N . PHE A 1 209 ? 15.293 2.728 34.388 1.00 78.50 209 PHE A N 1
ATOM 1581 C CA . PHE A 1 209 ? 16.385 3.603 33.957 1.00 78.50 209 PHE A CA 1
ATOM 1582 C C . PHE A 1 209 ? 17.169 4.236 35.119 1.00 78.50 209 PHE A C 1
ATOM 1584 O O . PHE A 1 209 ? 17.915 5.188 34.901 1.00 78.50 209 PHE A O 1
ATOM 1591 N N . ALA A 1 210 ? 17.038 3.728 36.356 1.00 78.25 210 ALA A N 1
ATOM 1592 C CA . ALA A 1 210 ? 17.734 4.282 37.530 1.00 78.25 210 ALA A CA 1
ATOM 1593 C C . ALA A 1 210 ? 19.254 4.401 37.337 1.00 78.25 210 ALA A C 1
ATOM 1595 O O . ALA A 1 210 ? 19.868 5.349 37.819 1.00 78.25 210 ALA A O 1
ATOM 1596 N N . ASN A 1 211 ? 19.837 3.465 36.588 1.00 78.12 211 ASN A N 1
ATOM 1597 C CA . ASN A 1 211 ? 21.279 3.365 36.379 1.00 78.12 211 ASN A CA 1
ATOM 1598 C C . ASN A 1 211 ? 21.760 4.127 35.128 1.00 78.12 211 ASN A C 1
ATOM 1600 O O . ASN A 1 211 ? 22.945 4.086 34.800 1.00 78.12 211 ASN A O 1
ATOM 1604 N N . LEU A 1 212 ? 20.873 4.829 34.406 1.00 75.94 212 LEU A N 1
ATOM 1605 C CA . LEU A 1 212 ? 21.245 5.560 33.187 1.00 75.94 212 LEU A CA 1
ATOM 1606 C C . LEU A 1 212 ? 22.237 6.692 33.489 1.00 75.94 212 LEU A C 1
ATOM 1608 O O . LEU A 1 212 ? 23.168 6.931 32.723 1.00 75.94 212 LEU A O 1
ATOM 1612 N N . LYS A 1 213 ? 22.091 7.334 34.654 1.00 76.75 213 LYS A N 1
ATOM 1613 C CA . LYS A 1 213 ? 23.010 8.377 35.126 1.00 76.75 213 LYS A CA 1
ATOM 1614 C C . LYS A 1 213 ? 24.439 7.853 35.315 1.00 76.75 213 LYS A C 1
ATOM 1616 O O . LYS A 1 213 ? 25.395 8.577 35.051 1.00 76.75 213 LYS A O 1
ATOM 1621 N N . ASP A 1 214 ? 24.588 6.599 35.725 1.00 81.88 214 ASP A N 1
ATOM 1622 C CA . ASP A 1 214 ? 25.897 5.971 35.924 1.00 81.88 214 ASP A CA 1
ATOM 1623 C C . ASP A 1 214 ? 26.527 5.540 34.592 1.00 81.88 214 ASP A C 1
ATOM 1625 O O . ASP A 1 214 ? 27.749 5.548 34.449 1.00 81.88 214 ASP A O 1
ATOM 1629 N N . LEU A 1 215 ? 25.698 5.218 33.594 1.00 76.31 215 LEU A N 1
ATOM 1630 C CA . LEU A 1 215 ? 26.132 4.904 32.231 1.00 76.31 215 LEU A CA 1
ATOM 1631 C C . LEU A 1 215 ? 26.572 6.150 31.452 1.00 76.31 215 LEU A C 1
ATOM 1633 O O . LEU A 1 215 ? 27.549 6.078 30.716 1.00 76.31 215 LEU A O 1
ATOM 1637 N N . MET A 1 216 ? 25.925 7.301 31.656 1.00 74.19 216 MET A N 1
ATOM 1638 C CA . MET A 1 216 ? 26.311 8.565 31.008 1.00 74.19 216 MET A CA 1
ATOM 1639 C C . MET A 1 216 ? 27.646 9.134 31.513 1.00 74.19 216 MET A C 1
ATOM 1641 O O . MET A 1 216 ? 28.295 9.901 30.809 1.00 74.19 216 MET A O 1
ATOM 1645 N N . ASN A 1 217 ? 28.068 8.750 32.721 1.00 74.75 217 ASN A N 1
ATOM 1646 C CA . ASN A 1 217 ? 29.332 9.188 33.322 1.00 74.75 217 ASN A CA 1
ATOM 1647 C C . ASN A 1 217 ? 30.482 8.190 33.117 1.00 74.75 217 ASN A C 1
ATOM 1649 O O . ASN A 1 217 ? 31.610 8.450 33.541 1.00 74.75 217 ASN A O 1
ATOM 1653 N N . LYS A 1 218 ? 30.214 7.048 32.475 1.00 59.78 218 LYS A N 1
ATOM 1654 C CA . LYS A 1 218 ? 31.225 6.048 32.137 1.00 59.78 218 LYS A CA 1
ATOM 1655 C C . LYS A 1 218 ? 31.846 6.409 30.786 1.00 59.78 218 LYS A C 1
ATOM 1657 O O . LYS A 1 218 ? 31.240 6.195 29.741 1.00 59.78 218 LYS A O 1
ATOM 1662 N N . LYS A 1 21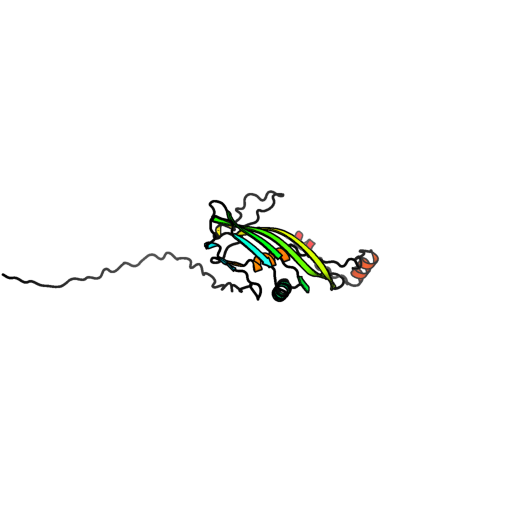9 ? 33.035 7.005 30.849 1.00 49.78 219 LYS A N 1
ATOM 1663 C CA . LYS A 1 219 ? 33.937 7.221 29.711 1.00 49.78 219 LYS A CA 1
ATOM 1664 C C . LYS A 1 219 ? 34.753 5.967 29.419 1.00 49.78 219 LYS A C 1
ATOM 1666 O O . LYS A 1 219 ? 35.105 5.273 30.401 1.00 49.78 219 LYS A O 1
#

Radius of gyration: 31.0 Å; Cα contacts (8 Å, |Δi|>4): 273; chains: 1; bounding box: 71×62×107 Å

Mean predicted aligned error: 15.36 Å

Solvent-accessible surface area (backbone atoms only — not comparable to full-atom values): 13929 Å² total; per-residue (Å²): 134,87,81,90,81,91,79,88,90,85,86,79,90,84,82,82,85,88,86,80,90,74,82,74,78,75,76,73,75,71,85,67,75,73,73,77,68,74,78,54,54,97,48,66,42,80,40,62,59,75,74,56,56,86,64,67,46,72,51,79,47,70,60,50,74,72,32,22,53,50,49,13,60,77,68,73,42,80,34,40,40,75,39,36,39,38,36,36,39,34,62,42,80,90,84,63,28,37,40,37,39,36,39,42,35,32,37,40,28,36,56,10,78,81,75,59,47,83,32,79,43,84,45,78,43,76,51,76,48,46,33,27,84,53,78,73,65,62,60,80,75,90,67,77,88,60,91,86,66,82,78,76,87,65,42,43,77,50,70,85,48,51,47,48,54,38,60,54,51,52,50,56,50,61,74,67,52,71,92,72,43,69,48,92,82,49,78,78,84,70,90,41,69,67,59,55,50,50,51,56,63,70,50,61,92,73,62,93,63,69,62,51,67,62,56,76,71,59,125

Foldseek 3Di:
DDDDDDDDDDDDDDDDDDDDDDPPPPPPPPPPPPPPPVLPDVQWDKDQLVPADQDKDKDKDWDDPVRQVSLCVVLVFPTKARWIKIWIWHQDDPQRKIKTWTWIWIKGWHQAPFPRDIDIDTDIDIDIAIEHQDPVQQDDDCPDPDPPDDDDRGHHYDDDRIDIVSVVSSVSVNVRDDPHDHDPPGDPPPPDPVVVVVVCVVPPPDDVCPCVVVVVPDD